Protein AF-A0A3A4UXB0-F1 (afdb_monomer_lite)

Sequence (185 aa):
MKKSEMAVAIAKDVLKWIPKYKDIGHSRYMQGDITCLKDKEDSQAQKHTKEIVKNCGVCALGACFVSYINVFNKLKISDIIDDCGGYFEGDPLTIDLEREGLIKDKLLKAFSQTQLDLIEAAFERDDLTIDWQDSTSSSMEEAIEFGERYNDSRERLRAIMKNIIKNNGKFVPNAKKTKKLAISQ

pLDDT: mean 76.16, std 17.79, range [38.38, 98.12]

Structure (mmCIF, N/CA/C/O backbone):
data_AF-A0A3A4UXB0-F1
#
_entry.id   AF-A0A3A4UXB0-F1
#
loop_
_atom_site.group_PDB
_atom_site.id
_atom_site.type_symbol
_atom_site.label_atom_id
_atom_site.label_alt_id
_atom_site.label_comp_id
_atom_site.label_asym_id
_atom_site.label_entity_id
_atom_site.label_seq_id
_atom_site.pdbx_PDB_ins_code
_atom_site.Cartn_x
_atom_site.Cartn_y
_atom_site.Cartn_z
_atom_site.occupancy
_atom_site.B_iso_or_equiv
_atom_site.auth_seq_id
_atom_site.auth_comp_id
_atom_site.auth_asym_id
_atom_site.auth_atom_id
_atom_site.pdbx_PDB_model_num
ATOM 1 N N . MET A 1 1 ? 4.935 0.687 17.885 1.00 83.19 1 MET A N 1
ATOM 2 C CA . MET A 1 1 ? 5.514 0.004 16.707 1.00 83.19 1 MET A CA 1
ATOM 3 C C . MET A 1 1 ? 6.051 1.071 15.771 1.00 83.19 1 MET A C 1
ATOM 5 O O . MET A 1 1 ? 5.400 2.103 15.638 1.00 83.19 1 MET A O 1
ATOM 9 N N . LYS A 1 2 ? 7.240 0.881 15.196 1.00 93.31 2 LYS A N 1
ATOM 10 C CA . LYS A 1 2 ? 7.834 1.838 14.248 1.00 93.31 2 LYS A CA 1
ATOM 11 C C . LYS A 1 2 ? 7.121 1.756 12.894 1.00 93.31 2 LYS A C 1
ATOM 13 O O . LYS A 1 2 ? 6.648 0.685 12.521 1.00 93.31 2 LYS A O 1
ATOM 18 N N . LYS A 1 3 ? 7.115 2.854 12.124 1.00 93.75 3 LYS A N 1
ATOM 19 C CA . LYS A 1 3 ? 6.546 2.890 10.759 1.00 93.75 3 LYS A CA 1
ATOM 20 C C . LYS A 1 3 ? 7.068 1.746 9.880 1.00 93.75 3 LYS A C 1
ATOM 22 O O . LYS A 1 3 ? 6.287 1.015 9.287 1.00 93.75 3 LYS A O 1
ATOM 27 N N . SER A 1 4 ? 8.384 1.535 9.880 1.00 95.31 4 SER A N 1
ATOM 28 C CA . SER A 1 4 ? 9.048 0.471 9.117 1.00 95.31 4 SER A CA 1
ATOM 29 C C . SER A 1 4 ? 8.566 -0.935 9.479 1.00 95.31 4 SER A C 1
ATOM 31 O O . SER A 1 4 ? 8.327 -1.754 8.597 1.00 95.31 4 SER A O 1
ATOM 33 N N . GLU A 1 5 ? 8.388 -1.222 10.768 1.00 96.94 5 GLU A N 1
ATOM 34 C CA . GLU A 1 5 ? 7.868 -2.511 11.240 1.00 96.94 5 GLU A CA 1
ATOM 35 C C . GLU A 1 5 ? 6.423 -2.714 10.778 1.00 96.94 5 GLU A C 1
ATOM 37 O O . GLU A 1 5 ? 6.067 -3.805 10.330 1.00 96.94 5 GLU A O 1
ATOM 42 N N . MET A 1 6 ? 5.613 -1.650 10.822 1.00 95.94 6 MET A N 1
ATOM 43 C CA . MET A 1 6 ? 4.237 -1.690 10.333 1.00 95.94 6 MET A CA 1
ATOM 44 C C . MET A 1 6 ? 4.184 -1.954 8.830 1.00 95.94 6 MET A C 1
ATOM 46 O O . MET A 1 6 ? 3.461 -2.846 8.396 1.00 95.94 6 MET A O 1
ATOM 50 N N . ALA A 1 7 ? 4.991 -1.238 8.046 1.00 97.00 7 ALA A N 1
ATOM 51 C CA . ALA A 1 7 ? 5.096 -1.422 6.603 1.00 97.00 7 ALA A CA 1
ATOM 52 C C . ALA A 1 7 ? 5.497 -2.859 6.229 1.00 97.00 7 ALA A C 1
ATOM 54 O O . ALA A 1 7 ? 4.892 -3.462 5.343 1.00 97.00 7 ALA A O 1
ATOM 55 N N . VAL A 1 8 ? 6.466 -3.452 6.938 1.00 97.81 8 VAL A N 1
ATOM 56 C CA . VAL A 1 8 ? 6.861 -4.857 6.728 1.00 97.81 8 VAL A CA 1
ATOM 57 C C . VAL A 1 8 ? 5.726 -5.818 7.080 1.00 97.81 8 VAL A C 1
ATOM 59 O O . VAL A 1 8 ? 5.511 -6.792 6.356 1.00 97.81 8 VAL A O 1
ATOM 62 N N . ALA A 1 9 ? 5.006 -5.577 8.178 1.00 97.00 9 ALA A N 1
ATOM 63 C CA . ALA A 1 9 ? 3.886 -6.424 8.581 1.00 97.00 9 ALA A CA 1
ATOM 64 C C . ALA A 1 9 ? 2.746 -6.381 7.549 1.00 97.00 9 ALA A C 1
ATOM 66 O O . ALA A 1 9 ? 2.248 -7.434 7.154 1.00 97.00 9 ALA A O 1
ATOM 67 N N . ILE A 1 10 ? 2.419 -5.186 7.045 1.00 95.69 10 ILE A N 1
ATOM 68 C CA . ILE A 1 10 ? 1.457 -4.982 5.954 1.00 95.69 10 ILE A CA 1
ATOM 69 C C . ILE A 1 10 ? 1.911 -5.737 4.709 1.00 95.69 10 ILE A C 1
ATOM 71 O O . ILE A 1 10 ? 1.163 -6.563 4.202 1.00 95.69 10 ILE A O 1
ATOM 75 N N . ALA A 1 11 ? 3.148 -5.530 4.248 1.00 97.31 11 ALA A N 1
ATOM 76 C CA . ALA A 1 11 ? 3.649 -6.162 3.029 1.00 97.31 11 ALA A CA 1
ATOM 77 C C . ALA A 1 11 ? 3.630 -7.700 3.103 1.00 97.31 11 ALA A C 1
ATOM 79 O O . ALA A 1 11 ? 3.295 -8.371 2.126 1.00 97.31 11 ALA A O 1
ATOM 80 N N . LYS A 1 12 ? 3.949 -8.278 4.269 1.00 97.62 12 LYS A N 1
ATOM 81 C CA . LYS A 1 12 ? 3.846 -9.729 4.496 1.00 97.62 12 LYS A CA 1
ATOM 82 C C . LYS A 1 12 ? 2.405 -10.223 4.410 1.00 97.62 12 LYS A C 1
ATOM 84 O O . LYS A 1 12 ? 2.167 -11.276 3.820 1.00 97.62 12 LYS A O 1
ATOM 89 N N . ASP A 1 13 ? 1.462 -9.485 4.986 1.00 95.19 13 ASP A N 1
ATOM 90 C CA . ASP A 1 13 ? 0.051 -9.859 4.936 1.00 95.19 13 ASP A CA 1
ATOM 91 C C . ASP A 1 13 ? -0.524 -9.688 3.521 1.00 95.19 13 ASP A C 1
ATOM 93 O O . ASP A 1 13 ? -1.173 -10.607 3.028 1.00 95.19 13 ASP A O 1
ATOM 97 N N . VAL A 1 14 ? -0.152 -8.633 2.782 1.00 93.94 14 VAL A N 1
ATOM 98 C CA . VAL A 1 14 ? -0.511 -8.489 1.357 1.00 93.94 14 VAL A CA 1
ATOM 99 C C . VAL A 1 14 ? -0.081 -9.729 0.572 1.00 93.94 14 VAL A C 1
ATOM 101 O O . VAL A 1 14 ? -0.896 -10.329 -0.126 1.00 93.94 14 VAL A O 1
ATOM 104 N N . LEU A 1 15 ? 1.175 -10.170 0.714 1.00 95.25 15 LEU A N 1
ATOM 105 C CA . LEU A 1 15 ? 1.679 -11.363 0.018 1.00 95.25 15 LEU A CA 1
ATOM 106 C C . LEU A 1 15 ? 0.878 -12.633 0.340 1.00 95.25 15 LEU A C 1
ATOM 108 O O . LEU A 1 15 ? 0.701 -13.479 -0.538 1.00 95.25 15 LEU A O 1
ATOM 112 N N . LYS A 1 16 ? 0.379 -12.763 1.574 1.00 93.69 16 LYS A N 1
ATOM 113 C CA . LYS A 1 16 ? -0.485 -13.872 2.002 1.00 93.69 16 LYS A CA 1
ATOM 114 C C . LYS A 1 16 ? -1.865 -13.819 1.333 1.00 93.69 16 LYS A C 1
ATOM 116 O O . LYS A 1 16 ? -2.435 -14.875 1.053 1.00 93.69 16 LYS A O 1
ATOM 121 N N . TRP A 1 17 ? -2.401 -12.625 1.078 1.00 88.19 17 TRP A N 1
ATOM 122 C CA . TRP A 1 17 ? -3.745 -12.433 0.517 1.00 88.19 17 TRP A CA 1
ATOM 123 C C . TRP A 1 17 ? -3.789 -12.280 -1.004 1.00 88.19 17 TRP A C 1
ATOM 125 O O . TRP A 1 17 ? -4.837 -12.544 -1.584 1.00 88.19 17 TRP A O 1
ATOM 135 N N . ILE A 1 18 ? -2.669 -11.967 -1.664 1.00 86.81 18 ILE A N 1
ATOM 136 C CA . ILE A 1 18 ? -2.572 -11.836 -3.130 1.00 86.81 18 ILE A CA 1
ATOM 137 C C . ILE A 1 18 ? -3.290 -12.958 -3.913 1.00 86.81 18 ILE A C 1
ATOM 139 O O . ILE A 1 18 ? -4.024 -12.637 -4.849 1.00 86.81 18 ILE A O 1
ATOM 143 N N . PRO A 1 19 ? -3.139 -14.257 -3.571 1.00 84.38 19 PRO A N 1
ATOM 144 C CA . PRO A 1 19 ? -3.816 -15.337 -4.299 1.00 84.38 19 PRO A CA 1
ATOM 145 C C . PRO A 1 19 ? -5.345 -15.337 -4.162 1.00 84.38 19 PRO A C 1
ATOM 147 O O . PRO A 1 19 ? -6.022 -16.046 -4.898 1.00 84.38 19 PRO A O 1
ATOM 150 N N . LYS A 1 20 ? -5.886 -14.592 -3.194 1.00 81.75 20 LYS A N 1
ATOM 151 C CA . LYS A 1 20 ? -7.314 -14.535 -2.866 1.00 81.75 20 LYS A CA 1
ATOM 152 C C . LYS A 1 20 ? -8.007 -13.293 -3.429 1.00 81.75 20 LYS A C 1
ATOM 154 O O . LYS A 1 20 ? -9.236 -13.257 -3.432 1.00 81.75 20 LYS A O 1
ATOM 159 N N . TYR A 1 21 ? -7.256 -12.294 -3.900 1.00 77.75 21 TYR A N 1
ATOM 160 C CA . TYR A 1 21 ? -7.837 -11.151 -4.604 1.00 77.75 21 TYR A CA 1
ATOM 161 C C . TYR A 1 21 ? -8.352 -11.599 -5.972 1.00 77.75 21 TYR A C 1
ATOM 163 O O . TYR A 1 21 ? -7.608 -12.196 -6.761 1.00 77.75 21 TYR A O 1
ATOM 171 N N . LYS A 1 22 ? -9.642 -11.336 -6.219 1.00 69.06 22 LYS A N 1
ATOM 172 C CA . LYS A 1 22 ? -10.316 -11.704 -7.470 1.00 69.06 22 LYS A CA 1
ATOM 173 C C . LYS A 1 22 ? -9.807 -10.861 -8.629 1.00 69.06 22 LYS A C 1
ATOM 175 O O . LYS A 1 22 ? -9.582 -11.413 -9.700 1.00 69.06 22 LYS A O 1
ATOM 180 N N . ASP A 1 23 ? -9.596 -9.573 -8.378 1.00 74.00 23 ASP A N 1
ATOM 181 C CA . ASP A 1 23 ? -9.083 -8.618 -9.348 1.00 74.00 23 ASP A CA 1
ATOM 182 C C . ASP A 1 23 ? -7.994 -7.744 -8.700 1.00 74.00 23 ASP A C 1
ATOM 184 O O . ASP A 1 23 ? -7.978 -7.530 -7.486 1.00 74.00 23 ASP A O 1
ATOM 188 N N . ILE A 1 24 ? -7.021 -7.301 -9.486 1.00 71.62 24 ILE A N 1
ATOM 189 C CA . ILE A 1 24 ? -5.920 -6.444 -9.032 1.00 71.62 24 ILE A CA 1
ATOM 190 C C . ILE A 1 24 ? -5.728 -5.376 -10.113 1.00 71.62 24 ILE A C 1
ATOM 192 O O . ILE A 1 24 ? -5.234 -5.677 -11.200 1.00 71.62 24 ILE A O 1
ATOM 196 N N . GLY A 1 25 ? -6.138 -4.144 -9.809 1.00 66.75 25 GLY A N 1
ATOM 197 C CA . GLY A 1 25 ? -6.289 -3.028 -10.750 1.00 66.75 25 GLY A CA 1
ATOM 198 C C . GLY A 1 25 ? -7.032 -1.853 -10.097 1.00 66.75 25 GLY A C 1
ATOM 199 O O . GLY A 1 25 ? -7.059 -1.754 -8.870 1.00 66.75 25 GLY A O 1
ATOM 200 N N . HIS A 1 26 ? -7.672 -0.989 -10.890 1.00 58.03 26 HIS A N 1
ATOM 201 C CA . HIS A 1 26 ? -8.498 0.108 -10.367 1.00 58.03 26 HIS A CA 1
ATOM 202 C C . HIS A 1 26 ? -9.783 -0.439 -9.738 1.00 58.03 26 HIS A C 1
ATOM 204 O O . HIS A 1 26 ? -10.544 -1.144 -10.400 1.00 58.03 26 HIS A O 1
ATOM 210 N N . SER A 1 27 ? -10.053 -0.123 -8.471 1.00 56.50 27 SER A N 1
ATOM 211 C CA . SER A 1 27 ? -11.283 -0.578 -7.818 1.00 56.50 27 SER A CA 1
ATOM 212 C C . SER A 1 27 ? -11.686 0.299 -6.640 1.00 56.50 27 SER A C 1
ATOM 214 O O . SER A 1 27 ? -10.846 0.942 -6.014 1.00 56.50 27 SER A O 1
ATOM 216 N N . ARG A 1 28 ? -12.982 0.246 -6.314 1.00 54.28 28 ARG A N 1
ATOM 217 C CA . ARG A 1 28 ? -13.552 0.707 -5.042 1.00 54.28 28 ARG A CA 1
ATOM 218 C C . ARG A 1 28 ? -13.340 -0.359 -3.970 1.00 54.28 28 ARG A C 1
ATOM 220 O O . ARG A 1 28 ? -13.479 -1.550 -4.258 1.00 54.28 28 ARG A O 1
ATOM 227 N N . TYR A 1 29 ? -12.991 0.053 -2.753 1.00 57.47 29 TYR A N 1
ATOM 228 C CA . TYR A 1 29 ? -12.554 -0.873 -1.696 1.00 57.47 29 TYR A CA 1
ATOM 229 C C . TYR A 1 29 ? -13.695 -1.403 -0.835 1.00 57.47 29 TYR A C 1
ATOM 231 O O . TYR A 1 29 ? -13.666 -2.554 -0.395 1.00 57.47 29 TYR A O 1
ATOM 239 N N . MET A 1 30 ? -14.699 -0.567 -0.591 1.00 59.09 30 MET A N 1
ATOM 240 C CA . MET A 1 30 ? -15.926 -0.928 0.101 1.00 59.09 30 MET A CA 1
ATOM 241 C C . MET A 1 30 ? -17.029 -0.014 -0.413 1.00 59.09 30 MET A C 1
ATOM 243 O O . MET A 1 30 ? -16.874 1.200 -0.362 1.00 59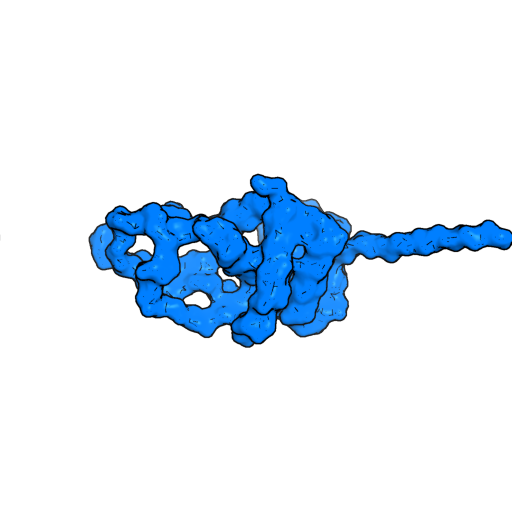.09 30 MET A O 1
ATOM 247 N N . GLN A 1 31 ? -18.115 -0.618 -0.891 1.00 56.44 31 GLN A N 1
ATOM 248 C CA . GLN A 1 31 ? -19.346 0.081 -1.228 1.00 56.44 31 GLN A CA 1
ATOM 249 C C . GLN A 1 31 ? -20.515 -0.651 -0.574 1.00 56.44 31 GLN A C 1
ATOM 251 O O . GLN A 1 31 ? -20.634 -1.873 -0.713 1.00 56.44 31 GLN A O 1
ATOM 256 N N . GLY A 1 32 ? -21.358 0.076 0.153 1.00 56.94 32 GLY A N 1
ATOM 257 C CA . GLY A 1 32 ? -22.570 -0.482 0.742 1.00 56.94 32 GLY A CA 1
ATOM 258 C C . GLY A 1 32 ? -23.246 0.462 1.725 1.00 56.94 32 GLY A C 1
ATOM 259 O O . GLY A 1 32 ? -22.622 1.389 2.241 1.00 56.94 32 GLY A O 1
ATOM 260 N N . ASP A 1 33 ? -24.518 0.181 1.995 1.00 58.78 33 ASP A N 1
ATOM 261 C CA . ASP A 1 33 ? -25.318 0.938 2.949 1.00 58.78 33 ASP A CA 1
ATOM 262 C C . ASP A 1 33 ? -25.161 0.358 4.355 1.00 58.78 33 ASP A C 1
ATOM 264 O O . ASP A 1 33 ? -25.424 -0.830 4.590 1.00 58.78 33 ASP A O 1
ATOM 268 N N . ILE A 1 34 ? -24.782 1.196 5.322 1.00 60.16 34 ILE A N 1
ATOM 269 C CA . ILE A 1 34 ? -24.866 0.833 6.737 1.00 60.16 34 ILE A CA 1
ATOM 270 C C . ILE A 1 34 ? -25.992 1.613 7.412 1.00 60.16 34 ILE A C 1
ATOM 272 O O . ILE A 1 34 ? -25.916 2.815 7.639 1.00 60.16 34 ILE A O 1
ATOM 276 N N . THR A 1 35 ? -27.046 0.893 7.789 1.00 59.09 35 THR A N 1
ATOM 277 C CA . THR A 1 35 ? -28.162 1.431 8.578 1.00 59.09 35 THR A CA 1
ATOM 278 C C . THR A 1 35 ? -27.870 1.328 10.082 1.00 59.09 35 THR A C 1
ATOM 280 O O . THR A 1 35 ? -27.504 0.246 10.552 1.00 59.09 35 THR A O 1
ATOM 283 N N . CYS A 1 36 ? -28.143 2.398 10.842 1.00 56.81 36 CYS A N 1
ATOM 284 C CA . CYS A 1 36 ? -28.189 2.434 12.318 1.00 56.81 36 CYS A CA 1
ATOM 285 C C . CYS A 1 36 ? -26.831 2.267 13.044 1.00 56.81 36 CYS A C 1
ATOM 287 O O . CYS A 1 36 ? -26.589 1.249 13.707 1.00 56.81 36 CYS A O 1
ATOM 289 N N . LEU A 1 37 ? -25.964 3.286 12.952 1.00 62.78 37 LEU A N 1
ATOM 290 C CA . LEU A 1 37 ? -24.609 3.283 13.531 1.00 62.78 37 LEU A CA 1
ATOM 291 C C . LEU A 1 37 ? -24.394 4.139 14.794 1.00 62.78 37 LEU A C 1
ATOM 293 O O . LEU A 1 37 ? -23.359 3.961 15.432 1.00 62.78 37 LEU A O 1
ATOM 297 N N . LYS A 1 38 ? -25.339 5.010 15.181 1.00 59.84 38 LYS A N 1
ATOM 298 C CA . LYS A 1 38 ? -25.167 5.986 16.285 1.00 59.84 38 LYS A CA 1
ATOM 299 C C . LYS A 1 38 ? -24.660 5.361 17.596 1.00 59.84 38 LYS A C 1
ATOM 301 O O . LYS A 1 38 ? -23.748 5.886 18.214 1.00 59.84 38 LYS A O 1
ATOM 306 N N . ASP A 1 39 ? -25.159 4.184 17.970 1.00 67.00 39 ASP A N 1
ATOM 307 C CA . ASP A 1 39 ? -24.769 3.531 19.234 1.00 67.00 39 ASP A CA 1
ATOM 308 C C . ASP A 1 39 ? -23.538 2.611 19.098 1.00 67.00 39 ASP A C 1
ATOM 310 O O . ASP A 1 39 ? -23.256 1.783 19.967 1.00 67.00 39 ASP A O 1
ATOM 314 N N . LYS A 1 40 ? -22.845 2.664 17.955 1.00 68.62 40 LYS A N 1
ATOM 315 C CA . LYS A 1 40 ? -21.864 1.654 17.524 1.00 68.62 40 LYS A CA 1
ATOM 316 C C . LYS A 1 40 ? -20.552 2.252 17.030 1.00 68.62 40 LYS A C 1
ATOM 318 O O . LYS A 1 40 ? -19.738 1.515 16.479 1.00 68.62 40 LYS A O 1
ATOM 323 N N . GLU A 1 41 ? -20.322 3.539 17.256 1.00 68.25 41 GLU A N 1
ATOM 324 C CA . GLU A 1 41 ? -19.143 4.281 16.788 1.00 68.25 41 GLU A CA 1
ATOM 325 C C . GLU A 1 41 ? -17.816 3.593 17.147 1.00 68.25 41 GLU A C 1
ATOM 327 O O . GLU A 1 41 ? -16.930 3.453 16.303 1.00 68.25 41 GLU A O 1
ATOM 332 N N . ASP A 1 42 ? -17.713 3.049 18.361 1.00 73.06 42 ASP A N 1
ATOM 333 C CA . ASP A 1 42 ? -16.518 2.340 18.838 1.00 73.06 42 ASP A CA 1
ATOM 334 C C . ASP A 1 42 ? -16.408 0.876 18.391 1.00 73.06 42 ASP A C 1
ATOM 336 O O . ASP A 1 42 ? -15.402 0.204 18.653 1.00 73.06 42 ASP A O 1
ATOM 340 N N . SER A 1 43 ? -17.436 0.346 17.733 1.00 72.69 43 SER A N 1
ATOM 341 C CA . SER A 1 43 ? -17.453 -1.047 17.305 1.00 72.69 43 SER A CA 1
ATOM 342 C C . SER A 1 43 ? -16.721 -1.248 15.974 1.00 72.69 43 SER A C 1
ATOM 344 O O . SER A 1 43 ? -16.571 -0.347 15.149 1.00 72.69 43 SER A O 1
ATOM 346 N N . GLN A 1 44 ? -16.220 -2.469 15.782 1.00 70.81 44 GLN A N 1
ATOM 347 C CA . GLN A 1 44 ? -15.543 -2.883 14.553 1.00 70.81 44 GLN A CA 1
ATOM 348 C C . GLN A 1 44 ? -16.555 -2.920 13.404 1.00 70.81 44 GLN A C 1
ATOM 350 O O . GLN A 1 44 ? -17.558 -3.637 13.497 1.00 70.81 44 GLN A O 1
ATOM 355 N N . ALA A 1 45 ? -16.272 -2.196 12.319 1.00 68.56 45 ALA A N 1
ATOM 356 C CA . ALA A 1 45 ? -17.191 -2.038 11.189 1.00 68.56 45 ALA A CA 1
ATOM 357 C C . ALA A 1 45 ? -17.667 -3.378 10.603 1.00 68.56 45 ALA A C 1
ATOM 359 O O . ALA A 1 45 ? -18.842 -3.534 10.273 1.00 68.56 45 ALA A O 1
ATOM 360 N N . GLN A 1 46 ? -16.799 -4.396 10.595 1.00 65.06 46 GLN A N 1
ATOM 361 C CA . GLN A 1 46 ? -17.096 -5.729 10.060 1.00 65.06 46 GLN A CA 1
ATOM 362 C C . GLN A 1 46 ? -18.272 -6.425 10.764 1.00 65.06 46 GLN A C 1
ATOM 364 O O . GLN A 1 46 ? -18.893 -7.305 10.178 1.00 65.06 46 GLN A O 1
ATOM 369 N N . LYS A 1 47 ? -18.594 -6.058 12.014 1.00 69.25 47 LYS A N 1
ATOM 370 C CA . LYS A 1 47 ? -19.738 -6.626 12.754 1.00 69.25 47 LYS A CA 1
ATOM 371 C C . LYS A 1 47 ? -21.090 -6.084 12.283 1.00 69.25 47 LYS A C 1
ATOM 373 O O . LYS A 1 47 ? -22.128 -6.603 12.690 1.00 69.25 47 LYS A O 1
ATOM 378 N N . HIS A 1 48 ? -21.082 -5.022 11.482 1.00 67.88 48 HIS A N 1
ATOM 379 C CA . HIS A 1 48 ? -22.274 -4.257 11.126 1.00 67.88 48 HIS A CA 1
ATOM 380 C C . HIS A 1 48 ? -22.500 -4.146 9.617 1.00 67.88 48 HIS A C 1
ATOM 382 O O . HIS A 1 48 ? -23.558 -3.686 9.193 1.00 67.88 48 HIS A O 1
ATOM 388 N N . THR A 1 49 ? -21.570 -4.643 8.806 1.00 58.03 49 THR A N 1
ATOM 389 C CA . THR A 1 49 ? -21.731 -4.765 7.357 1.00 58.03 49 THR A CA 1
ATOM 390 C C . THR A 1 49 ? -22.599 -5.989 7.031 1.00 58.03 49 THR A C 1
ATOM 392 O O . THR A 1 49 ? -22.140 -7.124 7.144 1.00 58.03 49 THR A O 1
ATOM 395 N N . LYS A 1 50 ? -23.872 -5.770 6.658 1.00 54.09 50 LYS A N 1
ATOM 396 C CA . LYS A 1 50 ? -24.831 -6.848 6.321 1.00 54.09 50 LYS A CA 1
ATOM 397 C C . LYS A 1 50 ? -24.442 -7.608 5.052 1.00 54.09 50 LYS A C 1
ATOM 399 O O . LYS A 1 50 ? -24.626 -8.819 4.982 1.00 54.09 50 LYS A O 1
ATOM 404 N N . GLU A 1 51 ? -23.888 -6.899 4.076 1.00 52.25 51 GLU A N 1
ATOM 405 C CA . GLU A 1 51 ? -23.436 -7.456 2.809 1.00 52.25 51 GLU A CA 1
ATOM 406 C C . GLU A 1 51 ? -22.159 -6.738 2.373 1.00 52.25 51 GLU A C 1
ATOM 408 O O . GLU A 1 51 ? -22.106 -5.513 2.324 1.00 52.25 51 GLU A O 1
ATOM 413 N N . ILE A 1 52 ? -21.108 -7.505 2.090 1.00 53.91 52 ILE A N 1
ATOM 414 C CA . ILE A 1 52 ? -19.905 -6.987 1.439 1.00 53.91 52 ILE A CA 1
ATOM 415 C C . ILE A 1 52 ? -20.086 -7.266 -0.048 1.00 53.91 52 ILE A C 1
ATOM 417 O O . ILE A 1 52 ? -19.998 -8.428 -0.465 1.00 53.91 52 ILE A O 1
ATOM 421 N N . VAL A 1 53 ? -20.316 -6.222 -0.846 1.00 53.47 53 VAL A N 1
ATOM 422 C CA . VAL A 1 53 ? -20.304 -6.347 -2.308 1.00 53.47 53 VAL A CA 1
ATOM 423 C C . VAL A 1 53 ? -18.905 -6.813 -2.713 1.00 53.47 53 VAL A C 1
ATOM 425 O O . VAL A 1 53 ? -17.911 -6.117 -2.507 1.00 53.47 53 VAL A O 1
ATOM 428 N N . LYS A 1 54 ? -18.800 -8.046 -3.224 1.00 47.03 54 LYS A N 1
ATOM 429 C CA . LYS A 1 54 ? -17.521 -8.714 -3.526 1.00 47.03 54 LYS A CA 1
ATOM 430 C C . LYS A 1 54 ? -16.877 -8.187 -4.811 1.00 47.03 54 LYS A C 1
ATOM 432 O O . LYS A 1 54 ? -16.608 -8.969 -5.723 1.00 47.03 54 LYS A O 1
ATOM 437 N N . ASN A 1 55 ? -16.550 -6.906 -4.844 1.00 52.06 55 ASN A N 1
ATOM 438 C CA . ASN A 1 55 ? -15.619 -6.346 -5.813 1.00 52.06 55 ASN A CA 1
ATOM 439 C C . ASN A 1 55 ? -14.228 -6.393 -5.176 1.00 52.06 55 ASN A C 1
ATOM 441 O O . ASN A 1 55 ? -13.732 -5.412 -4.645 1.00 52.06 55 ASN A O 1
ATOM 445 N N . CYS A 1 56 ? -13.612 -7.581 -5.135 1.00 51.28 56 CYS A N 1
ATOM 446 C CA . CYS A 1 56 ? -12.260 -7.749 -4.582 1.00 51.28 56 CYS A CA 1
ATOM 447 C C . CYS A 1 56 ? -11.194 -7.319 -5.599 1.00 51.28 56 CYS A C 1
ATOM 449 O O . CYS A 1 56 ? -10.266 -8.090 -5.849 1.00 51.28 56 CYS A O 1
ATOM 451 N N . GLY A 1 57 ? -11.398 -6.150 -6.208 1.00 59.38 57 GLY A N 1
ATOM 452 C CA . GLY A 1 57 ? -10.399 -5.403 -6.947 1.00 59.38 57 GLY A CA 1
ATOM 453 C C . GLY A 1 57 ? -9.605 -4.557 -5.963 1.00 59.38 57 GLY A C 1
ATOM 454 O O . GLY A 1 57 ? -10.186 -3.906 -5.097 1.00 59.38 57 GLY A O 1
ATOM 455 N N . VAL A 1 58 ? -8.281 -4.586 -6.047 1.00 70.38 58 VAL A N 1
ATOM 456 C CA . VAL A 1 58 ? -7.426 -3.703 -5.246 1.00 70.38 58 VAL A CA 1
ATOM 457 C C . VAL A 1 58 ? -6.293 -3.157 -6.103 1.00 70.38 58 VAL A C 1
ATOM 459 O O . VAL A 1 58 ? -5.657 -3.924 -6.830 1.00 70.38 58 VAL A O 1
ATOM 462 N N . CYS A 1 59 ? -5.996 -1.862 -5.973 1.00 84.62 59 CYS A N 1
ATOM 463 C CA . CYS A 1 59 ? -4.687 -1.346 -6.361 1.00 84.62 59 CYS A CA 1
ATOM 464 C C . CYS A 1 59 ? -3.656 -1.682 -5.263 1.00 84.62 59 CYS A C 1
ATOM 466 O O . CYS A 1 59 ? -3.966 -2.366 -4.273 1.00 84.62 59 CYS A O 1
ATOM 468 N N . ALA A 1 60 ? -2.420 -1.198 -5.396 1.00 87.44 60 ALA A N 1
ATOM 469 C CA . ALA A 1 60 ? -1.401 -1.409 -4.374 1.00 87.44 60 ALA A CA 1
ATOM 470 C C . ALA A 1 60 ? -1.774 -0.800 -3.014 1.00 87.44 60 ALA A C 1
ATOM 472 O O . ALA A 1 60 ? -1.647 -1.483 -1.990 1.00 87.44 60 ALA A O 1
ATOM 473 N N . LEU A 1 61 ? -2.272 0.440 -2.981 1.00 89.19 61 LEU A N 1
ATOM 474 C CA . LEU A 1 61 ? -2.699 1.078 -1.730 1.00 89.19 61 LEU A CA 1
ATOM 475 C C . LEU A 1 61 ? -3.910 0.380 -1.109 1.00 89.19 61 LEU A C 1
ATOM 477 O O . LEU A 1 61 ? -3.924 0.136 0.098 1.00 89.19 61 LEU A O 1
ATOM 481 N N . GLY A 1 62 ? -4.864 -0.050 -1.928 1.00 85.25 62 GLY A N 1
ATOM 482 C CA . GLY A 1 62 ? -5.981 -0.881 -1.489 1.00 85.25 62 GLY A CA 1
ATOM 483 C C . GLY A 1 62 ? -5.570 -2.155 -0.777 1.00 85.25 62 GLY A C 1
ATOM 484 O O . GLY A 1 62 ? -6.020 -2.446 0.333 1.00 85.25 62 GLY A O 1
ATOM 485 N N . ALA A 1 63 ? -4.668 -2.915 -1.399 1.00 88.69 63 ALA A N 1
ATOM 486 C CA . ALA A 1 63 ? -4.156 -4.148 -0.820 1.00 88.69 63 ALA A CA 1
ATOM 487 C C . ALA A 1 63 ? -3.443 -3.877 0.516 1.00 88.69 63 ALA A C 1
ATOM 489 O O . ALA A 1 63 ? -3.638 -4.614 1.492 1.00 88.69 63 ALA A O 1
ATOM 490 N N . CYS A 1 64 ? -2.653 -2.799 0.577 1.00 90.62 64 CYS A N 1
ATOM 491 C CA . CYS A 1 64 ? -2.003 -2.337 1.801 1.00 90.62 64 CYS A CA 1
ATOM 492 C C . CYS A 1 64 ? -3.015 -1.945 2.882 1.00 90.62 64 CYS A C 1
ATOM 494 O O . CYS A 1 64 ? -2.803 -2.273 4.046 1.00 90.62 64 CYS A O 1
ATOM 496 N N . PHE A 1 65 ? -4.112 -1.280 2.524 1.00 88.62 65 PHE A N 1
ATOM 497 C CA . PHE A 1 65 ? -5.141 -0.846 3.466 1.00 88.62 65 PHE A CA 1
ATOM 498 C C . PHE A 1 65 ? -5.917 -2.023 4.055 1.00 88.62 65 PHE A C 1
ATOM 500 O O . PHE A 1 65 ? -6.028 -2.140 5.276 1.00 88.62 65 PHE A O 1
ATOM 507 N N . VAL A 1 66 ? -6.363 -2.962 3.216 1.00 85.06 66 VAL A N 1
ATOM 508 C CA . VAL A 1 66 ? -7.013 -4.201 3.680 1.00 85.06 66 VAL A CA 1
ATOM 509 C C . VAL A 1 66 ? -6.090 -4.962 4.636 1.00 85.06 66 VAL A C 1
ATOM 511 O O . VAL A 1 66 ? -6.509 -5.388 5.713 1.00 85.06 66 VAL A O 1
ATOM 514 N N . SER A 1 67 ? -4.809 -5.065 4.284 1.00 88.94 67 SER A N 1
ATOM 515 C CA . SER A 1 67 ? -3.801 -5.720 5.124 1.00 88.94 67 SER A CA 1
ATOM 516 C C . SER A 1 67 ? -3.525 -4.938 6.413 1.00 88.94 67 SER A C 1
ATOM 518 O O . SER A 1 67 ? -3.364 -5.535 7.473 1.00 88.94 67 SER A O 1
ATOM 520 N N . TYR A 1 68 ? -3.530 -3.602 6.373 1.00 89.81 68 TYR A N 1
ATOM 521 C CA . TYR A 1 68 ? -3.431 -2.758 7.566 1.00 89.81 68 TYR A CA 1
ATOM 522 C C . TYR A 1 68 ? -4.567 -3.063 8.546 1.00 89.81 68 TYR A C 1
ATOM 524 O O . TYR A 1 68 ? -4.318 -3.276 9.735 1.00 89.81 68 TYR A O 1
ATOM 532 N N . ILE A 1 69 ? -5.807 -3.120 8.052 1.00 85.62 69 ILE A N 1
ATOM 533 C CA . ILE A 1 69 ? -6.977 -3.438 8.875 1.00 85.62 69 ILE A CA 1
ATOM 534 C C . ILE A 1 69 ? -6.841 -4.843 9.453 1.00 85.62 69 ILE A C 1
ATOM 536 O O . ILE A 1 69 ? -7.042 -5.023 10.649 1.00 85.62 69 ILE A O 1
ATOM 540 N N . ASN A 1 70 ? -6.463 -5.825 8.636 1.00 83.94 70 ASN A N 1
ATOM 541 C CA . ASN A 1 70 ? -6.347 -7.213 9.070 1.00 83.94 70 ASN A CA 1
ATOM 542 C C . ASN A 1 70 ? -5.246 -7.412 10.130 1.00 83.94 70 ASN A C 1
ATOM 544 O O . ASN A 1 70 ? -5.448 -8.120 11.115 1.00 83.94 70 ASN A O 1
ATOM 548 N N . VAL A 1 71 ? -4.090 -6.766 9.962 1.00 88.19 71 VAL A N 1
ATOM 549 C CA . VAL A 1 71 ? -2.939 -6.926 10.864 1.00 88.19 71 VAL A CA 1
ATOM 550 C C . VAL A 1 71 ? -3.101 -6.124 12.153 1.00 88.19 71 VAL A C 1
ATOM 552 O O . VAL A 1 71 ? -2.707 -6.592 13.222 1.00 88.19 71 VAL A O 1
ATOM 555 N N . PHE A 1 72 ? -3.658 -4.914 12.079 1.00 85.75 72 PHE A N 1
ATOM 556 C CA . PHE A 1 72 ? -3.727 -4.010 13.230 1.00 85.75 72 PHE A CA 1
ATOM 557 C C . PHE A 1 72 ? -5.119 -3.889 13.847 1.00 85.75 72 PHE A C 1
ATOM 559 O O . PHE A 1 72 ? -5.227 -3.252 14.893 1.00 85.75 72 PHE A O 1
ATOM 566 N N . ASN A 1 73 ? -6.137 -4.515 13.245 1.00 68.81 73 ASN A N 1
ATOM 567 C CA . ASN A 1 73 ? -7.516 -4.671 13.724 1.00 68.81 73 ASN A CA 1
ATOM 568 C C . ASN A 1 73 ? -8.142 -3.379 14.280 1.00 68.81 73 ASN A C 1
ATOM 570 O O . ASN A 1 73 ? -8.587 -3.316 15.428 1.00 68.81 73 ASN A O 1
ATOM 574 N N . LYS A 1 74 ? -8.096 -2.307 13.483 1.00 67.44 74 LYS A N 1
ATOM 575 C CA . LYS A 1 74 ? -8.290 -0.925 13.961 1.00 67.44 74 LYS A CA 1
ATOM 576 C C . LYS A 1 74 ? -9.198 -0.064 13.083 1.00 67.44 74 LYS A C 1
ATOM 578 O O . LYS A 1 74 ? -9.015 1.153 13.064 1.00 67.44 74 LYS A O 1
ATOM 583 N N . LEU A 1 75 ? -10.137 -0.668 12.356 1.00 74.50 75 LEU A N 1
ATOM 584 C CA . LEU A 1 75 ? -11.154 0.111 11.652 1.00 74.50 75 LEU A CA 1
ATOM 585 C C . LEU A 1 75 ? -12.422 0.190 12.504 1.00 74.50 75 LEU A C 1
ATOM 587 O O . LEU A 1 75 ? -13.208 -0.759 12.559 1.00 74.50 75 LEU A O 1
ATOM 591 N N . LYS A 1 76 ? -12.584 1.314 13.201 1.00 76.94 76 LYS A N 1
ATOM 592 C CA . LYS A 1 76 ? -13.809 1.629 13.934 1.00 76.94 76 LYS A CA 1
ATOM 593 C C . LYS A 1 76 ? -14.837 2.240 12.992 1.00 76.94 76 LYS A C 1
ATOM 595 O O . LYS A 1 76 ? -14.478 2.805 11.964 1.00 76.94 76 LYS A O 1
ATOM 600 N N . ILE A 1 77 ? -16.106 2.161 13.367 1.00 73.50 77 ILE A N 1
ATOM 601 C CA . ILE A 1 77 ? -17.182 2.851 12.650 1.00 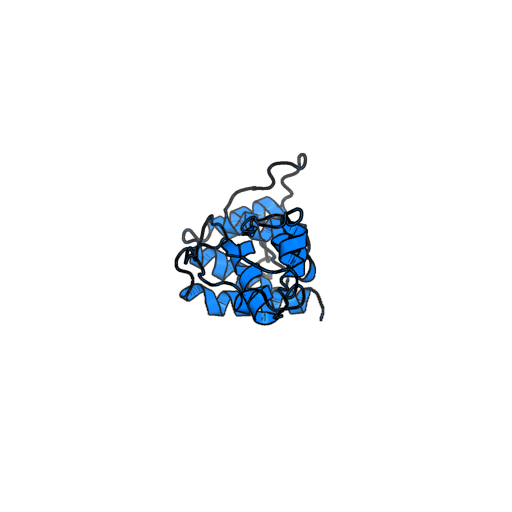73.50 77 ILE A CA 1
ATOM 602 C C . ILE A 1 77 ? -17.011 4.370 12.697 1.00 73.50 77 ILE A C 1
ATOM 604 O O . ILE A 1 77 ? -17.245 5.018 11.684 1.00 73.50 77 ILE A O 1
ATOM 608 N N . SER A 1 78 ? -16.540 4.927 13.816 1.00 74.62 78 SER A N 1
ATOM 609 C CA . SER A 1 78 ? -16.242 6.361 13.924 1.00 74.62 78 SER A CA 1
ATOM 610 C C . SER A 1 78 ? -15.265 6.828 12.841 1.00 74.62 78 SER A C 1
ATOM 612 O O . SER A 1 78 ? -15.499 7.843 12.204 1.00 74.62 78 SER A O 1
ATOM 614 N N . ASP A 1 79 ? -14.231 6.023 12.550 1.00 75.31 79 ASP A N 1
ATOM 615 C CA . ASP A 1 79 ? -13.251 6.338 11.504 1.00 75.31 79 ASP A CA 1
ATOM 616 C C . ASP A 1 79 ? -13.894 6.452 10.109 1.00 75.31 79 ASP A C 1
ATOM 618 O O . ASP A 1 79 ? -13.340 7.101 9.234 1.00 75.31 79 ASP A O 1
ATOM 622 N N . ILE A 1 80 ? -15.023 5.774 9.886 1.00 73.31 80 ILE A N 1
ATOM 623 C CA . ILE A 1 80 ? -15.751 5.777 8.615 1.00 73.31 80 ILE A CA 1
ATOM 624 C C . ILE A 1 80 ? -16.755 6.936 8.573 1.00 73.31 80 ILE A C 1
ATOM 626 O O . ILE A 1 80 ? -16.873 7.606 7.553 1.00 73.31 80 ILE A O 1
ATOM 630 N N . ILE A 1 81 ? -17.483 7.173 9.671 1.00 68.06 81 ILE A N 1
ATOM 631 C CA . ILE A 1 81 ? -18.490 8.245 9.765 1.00 68.06 81 ILE A CA 1
ATOM 632 C C . ILE A 1 81 ? -17.838 9.620 9.604 1.00 68.06 81 ILE A C 1
ATOM 634 O O . ILE A 1 81 ? -18.376 10.459 8.880 1.00 68.06 81 ILE A O 1
ATOM 638 N N . ASP A 1 82 ? -16.685 9.827 10.246 1.00 65.94 82 ASP A N 1
ATOM 639 C CA . ASP A 1 82 ? -15.943 11.088 10.176 1.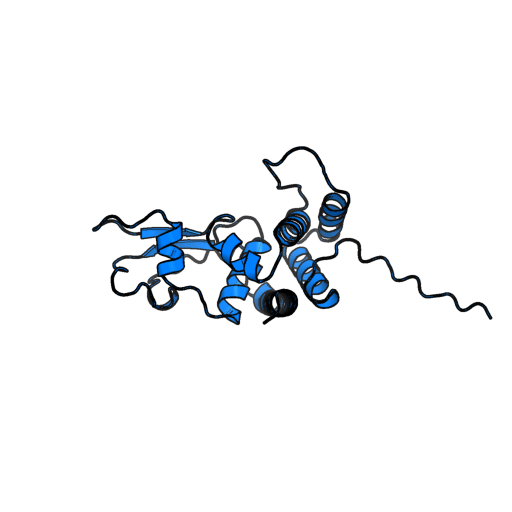00 65.94 82 ASP A CA 1
ATOM 640 C C . ASP A 1 82 ? -15.492 11.403 8.736 1.00 65.94 82 ASP A C 1
ATOM 642 O O . ASP A 1 82 ? -15.502 12.563 8.327 1.00 65.94 82 ASP A O 1
ATOM 646 N N . ASP A 1 83 ? -15.157 10.374 7.949 1.00 65.56 83 ASP A N 1
ATOM 647 C CA . ASP A 1 83 ? -14.697 10.503 6.558 1.00 65.56 83 ASP A CA 1
ATOM 648 C C . ASP A 1 83 ? -15.856 10.757 5.572 1.00 65.56 83 ASP A C 1
ATOM 650 O O . ASP A 1 83 ? -15.685 11.435 4.563 1.00 65.56 83 ASP A O 1
ATOM 654 N N . CYS A 1 84 ? -17.070 10.279 5.879 1.00 59.94 84 CYS A N 1
ATOM 655 C CA . CYS A 1 84 ? -18.246 10.395 5.001 1.00 59.94 84 CYS A CA 1
ATOM 656 C C . CYS A 1 84 ? -19.043 11.711 5.164 1.00 59.94 84 CYS A C 1
ATOM 658 O O . CYS A 1 84 ? -20.132 11.834 4.607 1.00 59.94 84 CYS A O 1
ATOM 660 N N . GLY A 1 85 ? -18.539 12.698 5.917 1.00 54.09 85 GLY A N 1
ATOM 661 C CA . GLY A 1 85 ? -19.144 14.040 5.983 1.00 54.09 85 GLY A CA 1
ATOM 662 C C . GLY A 1 85 ? -20.357 14.195 6.914 1.00 54.09 85 GLY A C 1
ATOM 663 O O . GLY A 1 85 ? -21.084 15.181 6.805 1.00 54.09 85 GLY A O 1
ATOM 664 N N . GLY A 1 86 ? -20.547 13.276 7.865 1.00 53.69 86 GLY A N 1
ATOM 665 C CA . GLY A 1 86 ? -21.615 13.348 8.867 1.00 53.69 86 GLY A CA 1
ATOM 666 C C . GLY A 1 86 ? -22.940 12.709 8.430 1.00 53.69 86 GLY A C 1
ATOM 667 O O . GLY A 1 86 ? -23.287 12.638 7.257 1.00 53.69 86 GLY A O 1
ATOM 668 N N . TYR A 1 87 ? -23.680 12.196 9.414 1.00 54.88 87 TYR A N 1
ATOM 669 C CA . TYR A 1 87 ? -24.907 11.416 9.231 1.00 54.88 87 TYR A CA 1
ATOM 670 C C . TYR A 1 87 ? -26.158 12.294 9.371 1.00 54.88 87 TYR A C 1
ATOM 672 O O . TYR A 1 87 ? -26.331 12.954 10.399 1.00 54.88 87 TYR A O 1
ATOM 680 N N . PHE A 1 88 ? -27.069 12.243 8.394 1.00 55.72 88 PHE A N 1
ATOM 681 C CA . PHE A 1 88 ? -28.442 12.725 8.565 1.00 55.72 88 PHE A CA 1
ATOM 682 C C . PHE A 1 88 ? -29.332 11.584 9.071 1.00 55.72 88 PHE A C 1
ATOM 684 O O . PHE A 1 88 ? -29.291 10.457 8.579 1.00 55.72 88 PHE A O 1
ATOM 691 N N . GLU A 1 89 ? -30.120 11.861 10.109 1.00 54.56 89 GLU A N 1
ATOM 692 C CA . GLU A 1 89 ? -30.950 10.854 10.765 1.00 54.56 89 GLU A CA 1
ATOM 693 C C . GLU A 1 89 ? -32.055 10.346 9.827 1.00 54.56 89 GLU A C 1
ATOM 695 O O . GLU A 1 89 ? -33.010 11.060 9.546 1.00 54.56 89 GLU A O 1
ATOM 700 N N . GLY A 1 90 ? -31.916 9.103 9.350 1.00 56.03 90 GLY A N 1
ATOM 701 C CA . GLY A 1 90 ? -32.905 8.436 8.493 1.00 56.03 90 GLY A CA 1
ATOM 702 C C . GLY A 1 90 ? -32.366 7.982 7.138 1.00 56.03 90 GLY A C 1
ATOM 703 O O . GLY A 1 90 ? -32.974 7.101 6.530 1.00 56.03 90 GLY A O 1
ATOM 704 N N . ASP A 1 91 ? -31.208 8.495 6.717 1.00 56.34 91 ASP A N 1
ATOM 705 C CA . ASP A 1 91 ? -30.601 8.121 5.443 1.00 56.34 91 ASP A CA 1
ATOM 706 C C . ASP A 1 91 ? -29.626 6.941 5.602 1.00 56.34 91 ASP A C 1
ATOM 708 O O . ASP A 1 91 ? -28.890 6.854 6.594 1.00 56.34 91 ASP A O 1
ATOM 712 N N . PRO A 1 92 ? -29.607 5.992 4.649 1.00 56.56 92 PRO A N 1
ATOM 713 C CA . PRO A 1 92 ? -28.569 4.977 4.610 1.00 56.56 92 PRO A CA 1
ATOM 714 C C . PRO A 1 92 ? -27.204 5.655 4.440 1.00 56.56 92 PRO A C 1
ATOM 716 O O . PRO A 1 92 ? -26.997 6.428 3.508 1.00 56.56 92 PRO A O 1
ATOM 719 N N . LEU A 1 93 ? -26.261 5.357 5.341 1.00 59.53 93 LEU A N 1
ATOM 720 C CA . LEU A 1 93 ? -24.879 5.786 5.167 1.00 59.53 93 LEU A CA 1
ATOM 721 C C . LEU A 1 93 ? -24.274 4.948 4.042 1.00 59.53 93 LEU A C 1
ATOM 723 O O . LEU A 1 93 ? -23.936 3.781 4.261 1.00 59.53 93 LEU A O 1
ATOM 727 N N . THR A 1 94 ? -24.147 5.531 2.854 1.00 56.94 94 THR A N 1
ATOM 728 C CA . THR A 1 94 ? -23.366 4.933 1.776 1.00 56.94 94 THR A CA 1
ATOM 729 C C . THR A 1 94 ? -21.890 5.144 2.087 1.00 56.94 94 THR A C 1
ATOM 731 O O . THR A 1 94 ? -21.397 6.269 2.085 1.00 56.94 94 THR A O 1
ATOM 734 N N . ILE A 1 95 ? -21.184 4.054 2.374 1.00 61.12 95 ILE A N 1
ATOM 735 C CA . ILE A 1 95 ? -19.728 4.082 2.494 1.00 61.12 95 ILE A CA 1
ATOM 736 C C . ILE A 1 95 ? -19.159 3.957 1.091 1.00 61.12 95 ILE A C 1
ATOM 738 O O . ILE A 1 95 ? -19.429 2.957 0.426 1.00 61.12 95 ILE A O 1
ATOM 742 N N . ASP A 1 96 ? -18.350 4.926 0.678 1.00 60.22 96 ASP A N 1
ATOM 743 C CA . ASP A 1 96 ? -17.460 4.790 -0.471 1.00 60.22 96 ASP A CA 1
ATOM 744 C C . ASP A 1 96 ? -16.033 5.068 -0.002 1.00 60.22 96 ASP A C 1
ATOM 746 O O . ASP A 1 96 ? -15.641 6.210 0.227 1.00 60.22 96 ASP A O 1
ATOM 750 N N . LEU A 1 97 ? -15.274 3.997 0.244 1.00 64.38 97 LEU A N 1
ATOM 751 C CA . LEU A 1 97 ? -13.859 4.138 0.570 1.00 64.38 97 LEU A CA 1
ATOM 752 C C . LEU A 1 97 ? -13.083 4.234 -0.739 1.00 64.38 97 LEU A C 1
ATOM 754 O O . LEU A 1 97 ? -12.913 3.226 -1.435 1.00 64.38 97 LEU A O 1
ATOM 758 N N . GLU A 1 98 ? -12.597 5.436 -1.036 1.00 64.50 98 GLU A N 1
ATOM 759 C CA . GLU A 1 98 ? -11.716 5.739 -2.164 1.00 64.50 98 GLU A CA 1
ATOM 760 C C . GLU A 1 98 ? -10.263 5.984 -1.705 1.00 64.50 98 GLU A C 1
ATOM 762 O O . GLU A 1 98 ? -9.916 5.818 -0.538 1.00 64.50 98 GLU A O 1
ATOM 767 N N . ARG A 1 99 ? -9.369 6.306 -2.652 1.00 58.53 99 ARG A N 1
ATOM 768 C CA . ARG A 1 99 ? -7.913 6.445 -2.437 1.00 58.53 99 ARG A CA 1
ATOM 769 C C . ARG A 1 99 ? -7.537 7.543 -1.427 1.00 58.53 99 ARG A C 1
ATOM 771 O O . ARG A 1 99 ? -6.497 7.429 -0.777 1.00 58.53 99 ARG A O 1
ATOM 778 N N . GLU A 1 100 ? -8.354 8.585 -1.311 1.00 66.50 100 GLU A N 1
ATOM 779 C CA . GLU A 1 100 ? -8.152 9.709 -0.388 1.00 66.50 100 GLU A CA 1
ATOM 780 C C . GLU A 1 100 ? -8.823 9.463 0.980 1.00 66.50 100 GLU A C 1
ATOM 782 O O . GLU A 1 100 ? -9.365 8.389 1.237 1.00 66.50 100 GLU A O 1
ATOM 787 N N . GLY A 1 101 ? -8.709 10.427 1.899 1.00 75.19 101 GLY A N 1
ATOM 788 C CA . GLY A 1 101 ? -9.348 10.355 3.218 1.00 75.19 101 GLY A CA 1
ATOM 789 C C . GLY A 1 101 ? -8.824 9.204 4.080 1.00 75.19 101 GLY A C 1
ATOM 790 O O . GLY A 1 101 ? -7.610 9.032 4.268 1.00 75.19 101 GLY A O 1
ATOM 791 N N . LEU A 1 102 ? -9.739 8.379 4.588 1.00 75.69 102 LEU A N 1
ATOM 792 C CA . LEU A 1 102 ? -9.468 7.315 5.554 1.00 75.69 102 LEU A CA 1
ATOM 793 C C . LEU A 1 102 ? -8.345 6.351 5.142 1.00 75.69 102 LEU A C 1
ATOM 795 O O . LEU A 1 102 ? -7.532 5.942 5.982 1.00 75.69 102 LEU A O 1
ATOM 799 N N . ILE A 1 103 ? -8.277 5.966 3.865 1.00 78.88 103 ILE A N 1
ATOM 800 C CA . ILE A 1 103 ? -7.249 5.032 3.382 1.00 78.88 103 ILE A CA 1
ATOM 801 C C . ILE A 1 103 ? -5.862 5.633 3.563 1.00 78.88 103 ILE A C 1
ATOM 803 O O . ILE A 1 103 ? -4.973 5.008 4.159 1.00 78.88 103 ILE A O 1
ATOM 807 N N . LYS A 1 104 ? -5.696 6.869 3.102 1.00 82.00 104 LYS A N 1
ATOM 808 C CA . LYS A 1 104 ? -4.451 7.621 3.200 1.00 82.00 104 LYS A CA 1
ATOM 809 C C . LYS A 1 104 ? -4.059 7.836 4.657 1.00 82.00 104 LYS A C 1
ATOM 811 O O . LYS A 1 104 ? -2.938 7.498 5.034 1.00 82.00 104 LYS A O 1
ATOM 816 N N . ASP A 1 105 ? -4.989 8.261 5.506 1.00 86.00 105 ASP A N 1
ATOM 817 C CA . ASP A 1 105 ? -4.731 8.534 6.924 1.00 86.00 105 ASP A CA 1
ATOM 818 C C . ASP A 1 105 ? -4.259 7.305 7.701 1.00 86.00 105 ASP A C 1
ATOM 820 O O . ASP A 1 105 ? -3.348 7.374 8.541 1.00 86.00 105 ASP A O 1
ATOM 824 N N . LYS A 1 106 ? -4.846 6.135 7.426 1.00 87.81 106 LYS A N 1
ATOM 825 C CA . LYS A 1 106 ? -4.398 4.887 8.053 1.00 87.81 106 LYS A CA 1
ATOM 826 C C . LYS A 1 106 ? -3.039 4.459 7.503 1.00 87.81 106 LYS A C 1
ATOM 828 O O . LYS A 1 106 ? -2.165 4.086 8.292 1.00 87.81 106 LYS A O 1
ATOM 833 N N . LEU A 1 107 ? -2.822 4.544 6.191 1.00 90.50 107 LEU A N 1
ATOM 834 C CA . LEU A 1 107 ? -1.562 4.137 5.567 1.00 90.50 107 LEU A CA 1
ATOM 835 C C . LEU A 1 107 ? -0.393 5.071 5.898 1.00 90.50 107 LEU A C 1
ATOM 837 O O . LEU A 1 107 ? 0.724 4.583 6.075 1.00 90.50 107 LEU A O 1
ATOM 841 N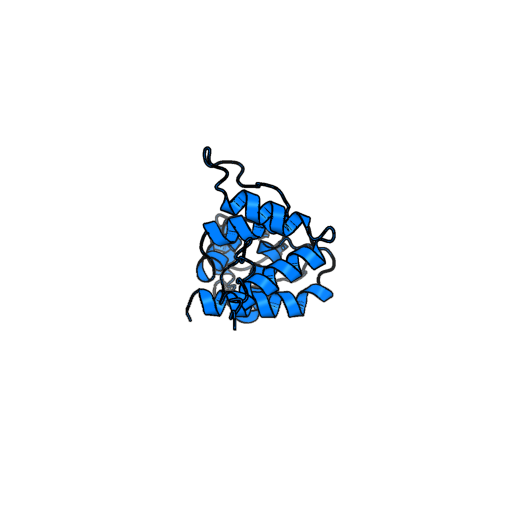 N . LEU A 1 108 ? -0.630 6.366 6.117 1.00 91.75 108 LEU A N 1
ATOM 842 C CA . LEU A 1 108 ? 0.379 7.329 6.578 1.00 91.75 108 LEU A CA 1
ATOM 843 C C . LEU A 1 108 ? 0.934 7.000 7.976 1.00 91.75 108 LEU A C 1
ATOM 845 O O . LEU A 1 108 ? 2.000 7.489 8.364 1.00 91.75 108 LEU A O 1
ATOM 849 N N . LYS A 1 109 ? 0.276 6.115 8.738 1.00 92.75 109 LYS A N 1
ATOM 850 C CA . LYS A 1 109 ? 0.825 5.567 9.992 1.00 92.75 109 LYS A CA 1
ATOM 851 C C . LYS A 1 109 ? 1.932 4.538 9.748 1.00 92.75 109 LYS A C 1
ATOM 853 O O . LYS A 1 109 ? 2.749 4.333 10.639 1.00 92.75 109 LYS A O 1
ATOM 858 N N . ALA A 1 110 ? 1.984 3.915 8.570 1.00 95.12 110 ALA A N 1
ATOM 859 C CA . ALA A 1 110 ? 2.996 2.925 8.189 1.00 95.12 110 ALA A CA 1
ATOM 860 C C . ALA A 1 110 ? 3.985 3.451 7.135 1.00 95.12 110 ALA A C 1
ATOM 862 O O . ALA A 1 110 ? 5.169 3.125 7.186 1.00 95.12 110 ALA A O 1
ATOM 863 N N . PHE A 1 111 ? 3.527 4.312 6.230 1.00 93.62 111 PHE A N 1
ATOM 864 C CA . PHE A 1 111 ? 4.299 4.857 5.117 1.00 93.62 111 PHE A CA 1
ATOM 865 C C . PHE A 1 111 ? 4.383 6.391 5.215 1.00 93.62 111 PHE A C 1
ATOM 867 O O . PHE A 1 111 ? 3.660 7.025 5.983 1.00 93.62 111 PHE A O 1
ATOM 874 N N . SER A 1 112 ? 5.326 7.013 4.508 1.00 93.06 112 SER A N 1
ATOM 875 C CA . SER A 1 112 ? 5.274 8.459 4.237 1.00 93.06 112 SER A CA 1
ATOM 876 C C . SER A 1 112 ? 4.483 8.709 2.955 1.00 93.06 112 SER A C 1
ATOM 878 O O . SER A 1 112 ? 4.348 7.785 2.159 1.00 93.06 112 SER A O 1
ATOM 880 N N . GLN A 1 113 ? 4.034 9.947 2.722 1.00 89.94 113 GLN A N 1
ATOM 881 C CA . GLN A 1 113 ? 3.332 10.307 1.484 1.00 89.94 113 GLN A CA 1
ATOM 882 C C . GLN A 1 113 ? 4.136 9.892 0.246 1.00 89.94 113 GLN A C 1
ATOM 884 O O . GLN A 1 113 ? 3.684 9.052 -0.516 1.00 89.94 113 GLN A O 1
ATOM 889 N N . THR A 1 114 ? 5.406 10.302 0.177 1.00 91.19 114 THR A N 1
ATOM 890 C CA . THR A 1 114 ? 6.324 9.913 -0.906 1.00 91.19 114 THR A CA 1
ATOM 891 C C . THR A 1 114 ? 6.416 8.399 -1.112 1.00 91.19 114 THR A C 1
ATOM 893 O O . THR A 1 114 ? 6.601 7.933 -2.225 1.00 91.19 114 THR A O 1
ATOM 896 N N . GLN A 1 115 ? 6.322 7.591 -0.051 1.00 94.38 115 GLN A N 1
ATOM 897 C CA . GLN A 1 115 ? 6.360 6.135 -0.202 1.00 94.38 115 GLN A CA 1
ATOM 898 C C . GLN A 1 115 ? 5.054 5.591 -0.780 1.00 94.38 115 GLN A C 1
ATOM 900 O O . GLN A 1 115 ? 5.115 4.660 -1.573 1.00 94.38 115 GLN A O 1
ATOM 905 N N . LEU A 1 116 ? 3.906 6.164 -0.408 1.00 91.94 116 LEU A N 1
ATOM 906 C CA . LEU A 1 116 ? 2.619 5.824 -1.014 1.00 91.94 116 LEU A CA 1
ATOM 907 C C . LEU A 1 116 ? 2.602 6.194 -2.500 1.00 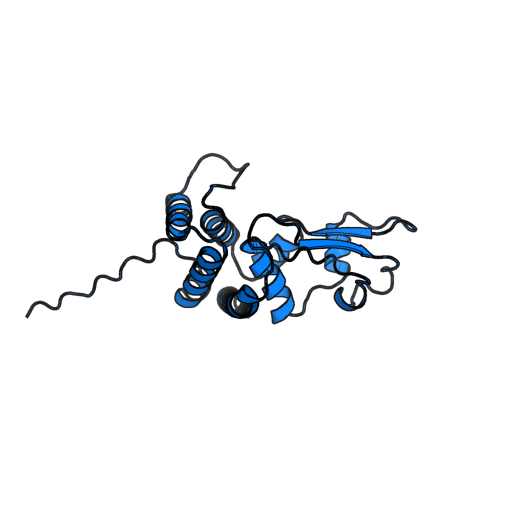91.94 116 LEU A C 1
ATOM 909 O O . LEU A 1 116 ? 2.187 5.371 -3.310 1.00 91.94 116 LEU A O 1
ATOM 913 N N . ASP A 1 117 ? 3.135 7.365 -2.853 1.00 88.81 117 ASP A N 1
ATOM 914 C CA . ASP A 1 117 ? 3.197 7.836 -4.240 1.00 88.81 117 ASP A CA 1
ATOM 915 C C . ASP A 1 117 ? 4.061 6.907 -5.104 1.00 88.81 117 ASP A C 1
ATOM 917 O O . ASP A 1 117 ? 3.605 6.417 -6.132 1.00 88.81 117 ASP A O 1
ATOM 921 N N . LEU A 1 118 ? 5.270 6.563 -4.641 1.00 92.81 118 LEU A N 1
ATOM 922 C CA . LEU A 1 118 ? 6.162 5.644 -5.360 1.00 92.81 118 LEU A CA 1
ATOM 923 C C . LEU A 1 118 ? 5.580 4.227 -5.482 1.00 92.81 118 LEU A C 1
ATOM 925 O O . LEU A 1 118 ? 5.797 3.553 -6.487 1.00 92.81 118 LEU A O 1
ATOM 929 N N . ILE A 1 119 ? 4.880 3.747 -4.449 1.00 93.69 119 ILE A N 1
ATOM 930 C CA . ILE A 1 119 ? 4.213 2.439 -4.481 1.00 93.69 119 ILE A CA 1
ATOM 931 C C . ILE A 1 119 ? 3.116 2.434 -5.547 1.00 93.69 119 ILE A C 1
ATOM 933 O O . ILE A 1 119 ? 3.025 1.462 -6.298 1.00 93.69 119 ILE A O 1
ATOM 937 N N . GLU A 1 120 ? 2.313 3.497 -5.620 1.00 89.44 120 GLU A N 1
ATOM 938 C CA . GLU A 1 120 ? 1.243 3.588 -6.610 1.00 89.44 120 GLU A CA 1
ATOM 939 C C . GLU A 1 120 ? 1.805 3.740 -8.024 1.00 89.44 120 GLU A C 1
ATOM 941 O O . GLU A 1 120 ? 1.419 2.980 -8.906 1.00 89.44 120 GLU A O 1
ATOM 946 N N . ALA A 1 121 ? 2.783 4.624 -8.229 1.00 90.56 121 ALA A N 1
ATOM 947 C CA . ALA A 1 121 ? 3.405 4.820 -9.536 1.00 90.56 121 ALA A CA 1
ATOM 948 C C . ALA A 1 121 ? 4.030 3.526 -10.078 1.00 90.56 121 ALA A C 1
ATOM 950 O O . ALA A 1 121 ? 3.854 3.174 -11.243 1.00 90.56 121 ALA A O 1
ATOM 951 N N . ALA A 1 122 ? 4.679 2.739 -9.213 1.00 93.50 122 ALA A N 1
ATOM 952 C CA . ALA A 1 122 ? 5.192 1.427 -9.596 1.00 93.50 122 ALA A CA 1
ATOM 953 C C . ALA A 1 122 ? 4.098 0.396 -9.897 1.00 93.50 122 ALA A C 1
ATOM 955 O O . ALA A 1 122 ? 4.324 -0.551 -10.652 1.00 93.50 122 ALA A O 1
ATOM 956 N N . PHE A 1 123 ? 2.924 0.515 -9.285 1.00 93.12 123 PHE A N 1
ATOM 957 C CA . PHE A 1 123 ? 1.829 -0.414 -9.528 1.00 93.12 123 PHE A CA 1
ATOM 958 C C . PHE A 1 123 ? 1.040 -0.062 -10.793 1.00 93.12 123 PHE A C 1
ATOM 960 O O . PHE A 1 123 ? 0.703 -0.963 -11.565 1.00 93.12 123 PHE A O 1
ATOM 967 N N . GLU A 1 124 ? 0.791 1.218 -11.032 1.00 88.62 124 GLU A N 1
ATOM 968 C CA . GLU A 1 124 ? -0.001 1.698 -12.167 1.00 88.62 124 GLU A CA 1
ATOM 969 C C . GLU A 1 124 ? 0.855 1.845 -13.431 1.00 88.62 124 GLU A C 1
ATOM 971 O O . GLU A 1 124 ? 0.360 1.653 -14.543 1.00 88.62 124 GLU A O 1
ATOM 976 N N . ARG A 1 125 ? 2.178 1.995 -13.253 1.00 89.75 125 ARG A N 1
ATOM 977 C CA . ARG A 1 125 ? 3.158 2.319 -14.307 1.00 89.75 125 ARG A CA 1
ATOM 978 C C . ARG A 1 125 ? 2.865 3.673 -14.946 1.00 89.75 125 ARG A C 1
ATOM 980 O O . ARG A 1 125 ? 3.055 3.852 -16.142 1.00 89.75 125 ARG A O 1
ATOM 987 N N . ASP A 1 126 ? 2.365 4.588 -14.136 1.00 83.50 126 ASP A N 1
ATOM 988 C CA . ASP A 1 126 ? 2.010 5.930 -14.553 1.00 83.50 126 ASP A CA 1
ATOM 989 C C . ASP A 1 126 ? 2.220 6.888 -13.385 1.00 83.50 126 ASP A C 1
ATOM 991 O O . ASP A 1 126 ? 2.195 6.484 -12.213 1.00 83.50 126 ASP A O 1
ATOM 995 N N . ASP A 1 127 ? 2.421 8.156 -13.707 1.00 75.00 127 ASP A N 1
ATOM 996 C CA . ASP A 1 127 ? 2.464 9.211 -12.714 1.00 75.00 127 ASP A CA 1
ATOM 997 C C . ASP A 1 127 ? 1.038 9.680 -12.407 1.00 75.00 127 ASP A C 1
ATOM 999 O O . ASP A 1 127 ? 0.490 10.587 -13.028 1.00 75.00 127 ASP A O 1
ATOM 1003 N N . LEU A 1 128 ? 0.410 9.040 -11.417 1.00 66.50 128 LEU A N 1
ATOM 1004 C CA . LEU A 1 128 ? -0.916 9.437 -10.938 1.00 66.50 128 LEU A CA 1
ATOM 1005 C C . LEU A 1 128 ? -0.887 10.650 -9.988 1.00 66.50 128 LEU A C 1
ATOM 1007 O O . LEU A 1 128 ? -1.873 10.879 -9.276 1.00 66.50 128 LEU A O 1
ATOM 1011 N N . THR A 1 129 ? 0.210 11.415 -9.912 1.00 60.81 129 THR A N 1
ATOM 1012 C CA . THR A 1 129 ? 0.248 12.682 -9.162 1.00 60.81 129 THR A CA 1
ATOM 1013 C C . THR A 1 129 ? -0.431 13.790 -9.972 1.00 60.81 129 THR A C 1
ATOM 1015 O O . THR A 1 129 ? 0.188 14.705 -10.494 1.00 60.81 129 THR A O 1
ATOM 1018 N N . ILE A 1 130 ? -1.756 13.707 -10.092 1.00 49.75 130 ILE A N 1
ATOM 1019 C CA . ILE A 1 130 ? -2.544 14.562 -10.994 1.00 49.75 130 ILE A CA 1
ATOM 1020 C C . ILE A 1 130 ? -2.526 16.069 -10.632 1.00 49.75 130 ILE A C 1
ATOM 1022 O O . ILE A 1 130 ? -3.008 16.851 -11.437 1.00 49.75 130 ILE A O 1
ATOM 1026 N N . ASP A 1 131 ? -1.946 16.540 -9.512 1.00 47.44 131 ASP A N 1
ATOM 1027 C CA . ASP A 1 131 ? -2.164 17.952 -9.116 1.00 47.44 131 ASP A CA 1
ATOM 1028 C C . ASP A 1 131 ? -1.079 18.709 -8.319 1.00 47.44 131 ASP A C 1
ATOM 1030 O O . ASP A 1 131 ? -1.368 19.755 -7.737 1.00 47.44 131 ASP A O 1
ATOM 1034 N N . TRP A 1 132 ? 0.185 18.277 -8.281 1.00 44.91 132 TRP A N 1
ATOM 1035 C CA . TRP A 1 132 ? 1.209 19.031 -7.529 1.00 44.91 132 TRP A CA 1
ATOM 1036 C C . TRP A 1 132 ? 2.465 19.286 -8.360 1.00 44.91 132 TRP A C 1
ATOM 1038 O O . TRP A 1 132 ? 3.391 18.489 -8.352 1.00 44.91 132 TRP A O 1
ATOM 1048 N N . GLN A 1 133 ? 2.441 20.417 -9.077 1.00 41.91 133 GLN A N 1
ATOM 1049 C CA . GLN A 1 133 ? 3.559 21.135 -9.710 1.00 41.91 133 GLN A CA 1
ATOM 1050 C C . GLN A 1 133 ? 4.884 20.364 -9.859 1.00 41.91 133 GLN A C 1
ATOM 1052 O O . GLN A 1 133 ? 5.682 20.260 -8.929 1.00 41.91 133 GLN A O 1
ATOM 1057 N N . ASP A 1 134 ? 5.135 19.966 -11.105 1.00 45.03 134 ASP A N 1
ATOM 1058 C CA . ASP A 1 134 ? 6.416 20.113 -11.800 1.00 45.03 134 ASP A CA 1
ATOM 1059 C C . ASP A 1 134 ? 7.658 19.664 -11.009 1.00 45.03 134 ASP A C 1
ATOM 1061 O O . ASP A 1 134 ? 8.532 20.444 -10.635 1.00 45.03 134 ASP A O 1
ATOM 1065 N N . SER A 1 135 ? 7.739 18.360 -10.750 1.00 44.38 135 SER A N 1
ATOM 1066 C CA . SER A 1 135 ? 9.005 17.629 -10.838 1.00 44.38 135 SER A CA 1
ATOM 1067 C C . SER A 1 135 ? 8.719 16.130 -10.857 1.00 44.38 135 SER A C 1
ATOM 1069 O O . SER A 1 135 ? 8.459 15.525 -9.816 1.00 44.38 135 SER A O 1
ATOM 1071 N N . THR A 1 136 ? 8.827 15.487 -12.022 1.00 54.53 136 THR A N 1
ATOM 1072 C CA . THR A 1 136 ? 9.096 14.046 -12.053 1.00 54.53 136 THR A CA 1
ATOM 1073 C C . THR A 1 136 ? 10.466 13.844 -11.415 1.00 54.53 136 THR A C 1
ATOM 1075 O O . THR A 1 136 ? 11.518 13.921 -12.045 1.00 54.53 136 THR A O 1
ATOM 1078 N N . SER A 1 137 ? 10.479 13.695 -10.090 1.00 71.88 137 SER A N 1
ATOM 1079 C CA . SER A 1 137 ? 11.697 13.342 -9.376 1.00 71.88 137 SER A CA 1
ATOM 1080 C C . SER A 1 137 ? 12.208 12.027 -9.963 1.00 71.88 137 SER A C 1
ATOM 1082 O O . SER A 1 137 ? 11.411 11.137 -10.255 1.00 71.88 137 SER A O 1
ATOM 1084 N N . SER A 1 138 ? 13.524 11.865 -10.108 1.00 76.69 138 SER A N 1
ATOM 1085 C CA . SER A 1 138 ? 14.116 10.631 -10.652 1.00 76.69 138 SER A CA 1
ATOM 1086 C C . SER A 1 138 ? 13.618 9.359 -9.953 1.00 76.69 138 SER A C 1
ATOM 1088 O O . SER A 1 138 ? 13.564 8.291 -10.547 1.00 76.69 138 SER A O 1
ATOM 1090 N N . SER A 1 139 ? 13.199 9.462 -8.690 1.00 86.38 139 SER A N 1
ATOM 1091 C CA . SER A 1 139 ? 12.592 8.353 -7.951 1.00 86.38 139 SER A CA 1
ATOM 1092 C C . SER A 1 139 ? 11.234 7.907 -8.508 1.00 86.38 139 SER A C 1
ATOM 1094 O O . SER A 1 139 ? 10.919 6.723 -8.406 1.00 86.38 139 SER A O 1
ATOM 1096 N N . MET A 1 140 ? 10.437 8.817 -9.077 1.00 88.75 140 MET A N 1
ATOM 1097 C CA . MET A 1 140 ? 9.144 8.499 -9.689 1.00 88.75 140 MET A CA 1
ATOM 1098 C C . MET A 1 140 ? 9.328 7.738 -11.001 1.00 88.75 140 MET A C 1
ATOM 1100 O O . MET A 1 140 ? 8.724 6.685 -11.183 1.00 88.75 140 MET A O 1
ATOM 1104 N N . GLU A 1 141 ? 10.231 8.210 -11.862 1.00 88.62 141 GLU A N 1
ATOM 1105 C CA . GLU A 1 141 ? 10.616 7.501 -13.089 1.00 88.62 141 GLU A CA 1
ATOM 1106 C C . GLU A 1 141 ? 11.136 6.097 -12.754 1.00 88.62 141 GLU A C 1
ATOM 1108 O O . GLU A 1 141 ? 10.651 5.107 -13.293 1.00 88.62 141 GLU A O 1
ATOM 1113 N N . GLU A 1 142 ? 12.025 5.979 -11.760 1.00 92.25 142 GLU A N 1
ATOM 1114 C CA . GLU A 1 142 ? 12.505 4.679 -11.280 1.00 92.25 142 GLU A CA 1
ATOM 1115 C C . GLU A 1 142 ? 11.367 3.779 -10.769 1.00 92.25 142 GLU A C 1
ATOM 1117 O O . GLU A 1 142 ? 11.431 2.554 -10.913 1.00 92.25 142 GLU A O 1
ATOM 1122 N N . ALA A 1 143 ? 10.340 4.347 -10.129 1.00 93.19 143 ALA A N 1
ATOM 1123 C CA . ALA A 1 143 ? 9.173 3.598 -9.673 1.00 93.19 143 ALA A CA 1
ATOM 1124 C C . ALA A 1 143 ? 8.344 3.080 -10.851 1.00 93.19 143 ALA A C 1
ATOM 1126 O O . ALA A 1 143 ? 8.020 1.891 -10.872 1.00 93.19 143 ALA A O 1
ATOM 1127 N N . ILE A 1 144 ? 8.072 3.919 -11.848 1.00 92.25 144 ILE A N 1
ATOM 1128 C CA . ILE A 1 144 ? 7.375 3.521 -13.076 1.00 92.25 144 ILE A CA 1
ATOM 1129 C C . ILE A 1 144 ? 8.159 2.403 -13.777 1.00 92.25 144 ILE A C 1
ATOM 1131 O O . ILE A 1 144 ? 7.623 1.307 -13.964 1.00 92.25 144 ILE A O 1
ATOM 1135 N N . GLU A 1 145 ? 9.459 2.602 -14.015 1.00 93.12 145 GLU A N 1
ATOM 1136 C CA . GLU A 1 145 ? 10.357 1.589 -14.586 1.00 93.12 145 GLU A CA 1
ATOM 1137 C C . GLU A 1 145 ? 10.386 0.303 -13.742 1.00 93.12 145 GLU A C 1
ATOM 1139 O O . GLU A 1 145 ? 10.457 -0.813 -14.269 1.00 93.12 145 GLU A O 1
ATOM 1144 N N . PHE A 1 146 ? 10.321 0.416 -12.405 1.00 95.25 146 PHE A N 1
ATOM 1145 C CA . PHE A 1 146 ? 10.224 -0.753 -11.532 1.00 95.25 146 PHE A CA 1
ATOM 1146 C C . PHE A 1 146 ? 9.006 -1.594 -11.909 1.00 95.25 146 PHE A C 1
ATOM 1148 O O . PHE A 1 146 ? 9.139 -2.823 -11.989 1.00 95.25 146 PHE A O 1
ATOM 1155 N N . GLY A 1 147 ? 7.863 -0.934 -12.092 1.00 93.50 147 GLY A N 1
ATOM 1156 C CA . GLY A 1 147 ? 6.571 -1.516 -12.427 1.00 93.50 147 GLY A CA 1
ATOM 1157 C C . GLY A 1 147 ? 6.527 -2.144 -13.810 1.00 93.50 147 GLY A C 1
ATOM 1158 O O . GLY A 1 147 ? 6.058 -3.272 -13.953 1.00 93.50 147 GLY A O 1
ATOM 1159 N N . GLU A 1 148 ? 7.067 -1.459 -14.815 1.00 94.00 148 GLU A N 1
ATOM 1160 C CA . GLU A 1 148 ? 7.087 -1.907 -16.216 1.00 94.00 148 GLU A CA 1
ATOM 1161 C C . GLU A 1 148 ? 7.751 -3.275 -16.418 1.00 94.00 148 GLU A C 1
ATOM 1163 O O . GLU A 1 148 ? 7.408 -4.009 -17.343 1.00 94.00 148 GLU A O 1
ATOM 1168 N N . ARG A 1 149 ? 8.631 -3.690 -15.498 1.00 95.00 149 ARG A N 1
ATOM 1169 C CA . ARG A 1 149 ? 9.241 -5.032 -15.503 1.00 95.00 149 ARG A CA 1
ATOM 1170 C C . ARG A 1 149 ? 8.247 -6.176 -15.313 1.00 95.00 149 ARG A C 1
ATOM 1172 O O . ARG A 1 149 ? 8.618 -7.327 -15.547 1.00 95.00 149 ARG A O 1
ATOM 1179 N N . TYR A 1 150 ? 7.022 -5.897 -14.867 1.00 94.25 150 TYR A N 1
ATOM 1180 C CA . TYR A 1 150 ? 5.994 -6.913 -14.681 1.00 94.25 150 TYR A CA 1
ATOM 1181 C C . TYR A 1 150 ? 4.688 -6.487 -15.371 1.00 94.25 150 TYR A C 1
ATOM 1183 O O . TYR A 1 150 ? 3.991 -5.557 -14.961 1.00 94.25 150 TYR A O 1
ATOM 1191 N N . ASN A 1 151 ? 4.332 -7.207 -16.435 1.00 91.31 151 ASN A N 1
ATOM 1192 C CA . ASN A 1 151 ? 3.113 -6.936 -17.202 1.00 91.31 151 ASN A CA 1
ATOM 1193 C C . ASN A 1 151 ? 1.841 -7.249 -16.405 1.00 91.31 151 ASN A C 1
ATOM 1195 O O . ASN A 1 151 ? 0.854 -6.521 -16.497 1.00 91.31 151 ASN A O 1
ATOM 1199 N N . ASP A 1 152 ? 1.884 -8.309 -15.601 1.00 93.00 152 ASP A N 1
ATOM 1200 C CA . ASP A 1 152 ? 0.779 -8.744 -14.756 1.00 93.00 152 ASP A CA 1
ATOM 1201 C C . ASP A 1 152 ? 0.726 -7.929 -13.451 1.00 93.00 152 ASP A C 1
ATOM 1203 O O . ASP A 1 152 ? 1.726 -7.790 -12.736 1.00 93.00 152 ASP A O 1
ATOM 1207 N N . SER A 1 153 ? -0.448 -7.381 -13.133 1.00 91.00 153 SER A N 1
ATOM 1208 C CA . SER A 1 153 ? -0.655 -6.515 -11.965 1.00 91.00 153 SER A CA 1
ATOM 1209 C C . SER A 1 153 ? -0.443 -7.258 -10.641 1.00 91.00 153 SER A C 1
ATOM 1211 O O . SER A 1 153 ? 0.082 -6.693 -9.676 1.00 91.00 153 SER A O 1
ATOM 1213 N N . ARG A 1 154 ? -0.763 -8.557 -10.591 1.00 92.06 154 ARG A N 1
ATOM 1214 C CA . ARG A 1 154 ? -0.529 -9.406 -9.419 1.00 92.06 154 ARG A CA 1
ATOM 1215 C C . ARG A 1 154 ? 0.965 -9.617 -9.178 1.00 92.06 154 ARG A C 1
ATOM 1217 O O . ARG A 1 154 ? 1.413 -9.539 -8.029 1.00 92.06 154 ARG A O 1
ATOM 1224 N N . GLU A 1 155 ? 1.744 -9.854 -10.231 1.00 94.50 155 GLU A N 1
ATOM 1225 C CA . GLU A 1 155 ? 3.205 -9.939 -10.147 1.00 94.50 155 GLU A CA 1
ATOM 1226 C C . GLU A 1 155 ? 3.839 -8.593 -9.768 1.00 94.50 155 GLU A C 1
ATOM 1228 O O . GLU A 1 155 ? 4.725 -8.587 -8.906 1.00 94.50 155 GLU A O 1
ATOM 1233 N N . ARG A 1 156 ? 3.351 -7.456 -10.299 1.00 94.81 156 ARG A N 1
ATOM 1234 C CA . ARG A 1 156 ? 3.795 -6.112 -9.862 1.00 94.81 156 ARG A CA 1
ATOM 1235 C C . ARG A 1 156 ? 3.591 -5.917 -8.370 1.00 94.81 156 ARG A C 1
ATOM 1237 O O . ARG A 1 156 ? 4.548 -5.629 -7.649 1.00 94.81 156 ARG A O 1
ATOM 1244 N N . LEU A 1 157 ? 2.369 -6.142 -7.884 1.00 95.44 157 LEU A N 1
ATOM 1245 C CA . LEU A 1 157 ? 2.044 -6.002 -6.466 1.00 95.44 157 LEU A CA 1
ATOM 1246 C C . LEU A 1 157 ? 2.944 -6.896 -5.605 1.00 95.44 157 LEU A C 1
ATOM 1248 O O . LEU A 1 157 ? 3.518 -6.451 -4.610 1.00 95.44 157 LEU A O 1
ATOM 1252 N N . ARG A 1 158 ? 3.139 -8.153 -6.018 1.00 96.44 158 ARG A N 1
ATOM 1253 C CA . ARG A 1 158 ? 4.040 -9.087 -5.333 1.00 96.44 158 ARG A CA 1
ATOM 1254 C C . ARG A 1 158 ? 5.477 -8.565 -5.287 1.00 96.44 158 ARG A C 1
ATOM 1256 O O . ARG A 1 158 ? 6.131 -8.687 -4.248 1.00 96.44 158 ARG A O 1
ATOM 1263 N N . ALA A 1 159 ? 5.985 -8.017 -6.388 1.00 96.75 159 ALA A N 1
ATOM 1264 C CA . ALA A 1 159 ? 7.337 -7.478 -6.470 1.00 96.75 159 ALA A CA 1
ATOM 1265 C C . ALA A 1 159 ? 7.525 -6.254 -5.563 1.00 96.75 159 ALA A C 1
ATOM 1267 O O . ALA A 1 159 ? 8.521 -6.191 -4.837 1.00 96.75 159 ALA A O 1
ATOM 1268 N N . ILE A 1 160 ? 6.554 -5.338 -5.539 1.00 97.12 160 ILE A N 1
ATOM 1269 C CA . ILE A 1 160 ? 6.547 -4.159 -4.660 1.00 97.12 160 ILE A CA 1
ATOM 1270 C C . ILE A 1 160 ? 6.598 -4.592 -3.190 1.00 97.12 160 ILE A C 1
ATOM 1272 O O . ILE A 1 160 ? 7.476 -4.160 -2.443 1.00 97.12 160 ILE A O 1
ATOM 1276 N N . MET A 1 161 ? 5.735 -5.523 -2.772 1.00 98.12 161 MET A N 1
ATOM 1277 C CA . MET A 1 161 ? 5.709 -5.986 -1.377 1.00 98.12 161 MET A CA 1
ATOM 1278 C C . MET A 1 161 ? 7.003 -6.699 -0.970 1.00 98.12 161 MET A C 1
ATOM 1280 O O . MET A 1 161 ? 7.531 -6.471 0.121 1.00 98.12 161 MET A O 1
ATOM 1284 N N . LYS A 1 162 ? 7.576 -7.525 -1.857 1.00 97.69 162 LYS A N 1
ATOM 1285 C CA . LYS A 1 162 ? 8.895 -8.141 -1.628 1.00 97.69 162 LYS A CA 1
ATOM 1286 C C . LYS A 1 162 ? 9.998 -7.090 -1.499 1.00 97.69 162 LYS A C 1
ATOM 1288 O O . LYS A 1 162 ? 10.888 -7.252 -0.663 1.00 97.69 162 LYS A O 1
ATOM 1293 N N . ASN A 1 163 ? 9.944 -6.024 -2.296 1.00 97.56 163 ASN A N 1
ATOM 1294 C CA . ASN A 1 163 ? 10.882 -4.910 -2.209 1.00 97.56 163 ASN A CA 1
ATOM 1295 C C . ASN A 1 163 ? 10.782 -4.201 -0.846 1.00 97.56 163 ASN A C 1
ATOM 1297 O O . ASN A 1 163 ? 11.805 -4.046 -0.181 1.00 97.56 163 ASN A O 1
ATOM 1301 N N . ILE A 1 164 ? 9.567 -3.881 -0.388 1.00 97.88 164 ILE A N 1
ATOM 1302 C CA . ILE A 1 164 ? 9.315 -3.262 0.925 1.00 97.88 164 ILE A CA 1
ATOM 1303 C C . ILE A 1 164 ? 9.892 -4.116 2.059 1.00 97.88 164 ILE A C 1
ATOM 1305 O O . ILE A 1 164 ? 10.578 -3.600 2.941 1.00 97.88 164 ILE A O 1
ATOM 1309 N N . ILE A 1 165 ? 9.674 -5.434 2.023 1.00 97.75 165 ILE A N 1
ATOM 1310 C CA . ILE A 1 165 ? 10.224 -6.358 3.028 1.00 97.75 165 ILE A CA 1
ATOM 1311 C C . ILE A 1 165 ? 11.756 -6.355 2.991 1.00 97.75 165 ILE A C 1
ATOM 1313 O O . ILE A 1 165 ? 12.392 -6.233 4.036 1.00 97.75 165 ILE A O 1
ATOM 1317 N N . LYS A 1 166 ? 12.352 -6.463 1.796 1.00 97.12 166 LYS A N 1
ATOM 1318 C CA . LYS A 1 166 ? 13.812 -6.491 1.613 1.00 97.12 166 LYS A CA 1
ATOM 1319 C C . LYS A 1 166 ? 14.487 -5.218 2.129 1.00 97.12 166 LYS A C 1
ATOM 1321 O O . LYS A 1 166 ? 15.604 -5.281 2.632 1.00 97.12 166 LYS A O 1
ATOM 1326 N N . ASN A 1 167 ? 13.812 -4.081 2.010 1.00 96.62 167 ASN A N 1
ATOM 1327 C CA . ASN A 1 167 ? 14.327 -2.763 2.369 1.00 96.62 167 ASN A CA 1
ATOM 1328 C C . ASN A 1 167 ? 13.752 -2.252 3.703 1.00 96.62 167 ASN A C 1
ATOM 1330 O O . ASN A 1 167 ? 13.613 -1.046 3.906 1.00 96.62 167 ASN A O 1
ATOM 1334 N N . ASN A 1 168 ? 13.429 -3.165 4.628 1.00 96.62 168 ASN A N 1
ATOM 1335 C CA . ASN A 1 168 ? 13.023 -2.848 6.001 1.00 96.62 168 ASN A CA 1
ATOM 1336 C C . ASN A 1 168 ? 11.873 -1.829 6.085 1.00 96.62 168 ASN A C 1
ATOM 1338 O O . ASN A 1 168 ? 11.915 -0.889 6.879 1.00 96.62 168 ASN A O 1
ATOM 1342 N N . GLY A 1 169 ? 10.847 -2.009 5.255 1.00 96.19 169 GLY A N 1
ATOM 1343 C CA . GLY A 1 169 ? 9.630 -1.200 5.273 1.00 96.19 169 GLY A CA 1
ATOM 1344 C C . GLY A 1 169 ? 9.634 -0.009 4.318 1.00 96.19 169 GLY A C 1
ATOM 1345 O O . GLY A 1 169 ? 8.681 0.762 4.344 1.00 96.19 169 GLY A O 1
ATOM 1346 N N . LYS A 1 170 ? 10.665 0.148 3.478 1.00 96.62 170 LYS A N 1
ATOM 1347 C CA . LYS A 1 170 ? 10.694 1.161 2.414 1.00 96.62 170 LYS A CA 1
ATOM 1348 C C . LYS A 1 170 ? 10.586 0.520 1.039 1.00 96.62 170 LYS A C 1
ATOM 1350 O O . LYS A 1 170 ? 11.282 -0.445 0.758 1.00 96.62 170 LYS A O 1
ATOM 1355 N N . PHE A 1 171 ? 9.777 1.080 0.159 1.00 96.56 171 PHE A N 1
ATOM 1356 C CA . PHE A 1 171 ? 9.871 0.806 -1.263 1.00 96.56 171 PHE A CA 1
ATOM 1357 C C . PHE A 1 171 ? 11.057 1.580 -1.857 1.00 96.56 171 PHE A C 1
ATOM 1359 O O . PHE A 1 171 ? 11.169 2.797 -1.696 1.00 96.56 171 PHE A O 1
ATOM 1366 N N . VAL A 1 172 ? 11.970 0.845 -2.494 1.00 95.69 172 VAL A N 1
ATOM 1367 C CA . VAL A 1 172 ? 13.202 1.353 -3.111 1.00 95.69 172 VAL A CA 1
ATOM 1368 C C . VAL A 1 172 ? 13.264 0.826 -4.549 1.00 95.69 172 VAL A C 1
ATOM 1370 O O . VAL A 1 172 ? 13.724 -0.306 -4.759 1.00 95.69 172 VAL A O 1
ATOM 1373 N N . PRO A 1 173 ? 12.777 1.594 -5.537 1.00 91.19 173 PRO A N 1
ATOM 1374 C CA . PRO A 1 173 ? 12.618 1.106 -6.905 1.00 91.19 173 PRO A CA 1
ATOM 1375 C C . PRO A 1 173 ? 13.956 0.781 -7.589 1.00 91.19 173 PRO A C 1
ATOM 1377 O O . PRO A 1 173 ? 14.096 -0.270 -8.227 1.00 91.19 173 PRO A O 1
ATOM 1380 N N . ASN A 1 174 ? 14.988 1.586 -7.328 1.00 82.06 174 ASN A N 1
ATOM 1381 C CA . ASN A 1 174 ? 16.350 1.365 -7.802 1.00 82.06 174 ASN A CA 1
ATOM 1382 C C . ASN A 1 174 ? 17.273 0.862 -6.685 1.00 82.06 174 ASN A C 1
ATOM 1384 O O . ASN A 1 174 ? 18.253 1.502 -6.295 1.00 82.06 174 ASN A O 1
ATOM 1388 N N . ALA A 1 175 ? 16.965 -0.313 -6.130 1.00 62.16 175 ALA A N 1
ATOM 1389 C CA . ALA A 1 175 ? 17.922 -1.007 -5.277 1.00 62.16 175 ALA A CA 1
ATOM 1390 C C . ALA A 1 175 ? 19.137 -1.384 -6.141 1.00 62.16 175 ALA A C 1
ATOM 1392 O O . ALA A 1 175 ? 19.141 -2.451 -6.762 1.00 62.16 175 ALA A O 1
ATOM 1393 N N . LYS A 1 176 ? 20.129 -0.476 -6.215 1.00 50.28 176 LYS A N 1
ATOM 1394 C CA . LYS A 1 176 ? 21.403 -0.646 -6.924 1.00 50.28 176 LYS A CA 1
ATOM 1395 C C . LYS A 1 176 ? 21.826 -2.101 -6.790 1.00 50.28 176 LYS A C 1
ATOM 1397 O O . LYS A 1 176 ? 21.887 -2.605 -5.667 1.00 50.28 176 LYS A O 1
ATOM 1402 N N . LYS A 1 177 ? 22.127 -2.771 -7.913 1.00 45.53 177 LYS A N 1
ATOM 1403 C CA . LYS A 1 177 ? 22.901 -4.020 -7.890 1.00 45.53 177 LYS A CA 1
ATOM 1404 C C . LYS A 1 177 ? 24.090 -3.732 -6.985 1.00 45.53 177 LYS A C 1
ATOM 1406 O O . LYS A 1 177 ? 24.962 -2.956 -7.370 1.00 45.53 177 LYS A O 1
ATOM 1411 N N . THR A 1 178 ? 24.082 -4.248 -5.760 1.00 38.53 178 THR A N 1
ATOM 1412 C CA . THR A 1 178 ? 25.189 -4.074 -4.831 1.00 38.53 178 THR A CA 1
ATOM 1413 C C . THR A 1 178 ? 26.385 -4.628 -5.584 1.00 38.53 178 THR A C 1
ATOM 1415 O O . THR A 1 178 ? 26.405 -5.822 -5.887 1.00 38.53 178 THR A O 1
ATOM 1418 N N . LYS A 1 179 ? 27.302 -3.752 -6.024 1.00 39.06 179 LYS A N 1
ATOM 1419 C CA . LYS A 1 179 ? 28.534 -4.162 -6.695 1.00 39.06 179 LYS A CA 1
ATOM 1420 C C . LYS A 1 179 ? 29.147 -5.216 -5.784 1.00 39.06 179 LYS A C 1
ATOM 1422 O O . LYS A 1 179 ? 29.556 -4.897 -4.671 1.00 39.06 179 LYS A O 1
ATOM 1427 N N . LYS A 1 180 ? 29.156 -6.473 -6.234 1.00 38.38 180 LYS A N 1
ATOM 1428 C CA . LYS A 1 180 ? 30.048 -7.490 -5.686 1.00 38.38 180 LYS A CA 1
ATOM 1429 C C . LYS A 1 180 ? 31.424 -6.837 -5.773 1.00 38.38 180 LYS A C 1
ATOM 1431 O O . LYS A 1 180 ? 31.865 -6.545 -6.884 1.00 38.38 180 LYS A O 1
ATOM 1436 N N . LEU A 1 181 ? 32.028 -6.490 -4.634 1.00 41.12 181 LEU A N 1
ATOM 1437 C CA . LEU A 1 181 ? 33.423 -6.079 -4.620 1.00 41.12 181 LEU A CA 1
ATOM 1438 C C . LEU A 1 181 ? 34.190 -7.217 -5.295 1.00 41.12 181 LEU A C 1
ATOM 1440 O O . LEU A 1 181 ? 34.218 -8.336 -4.784 1.00 41.12 181 LEU A O 1
ATOM 1444 N N . ALA A 1 182 ? 34.731 -6.942 -6.478 1.00 42.12 182 ALA A N 1
ATOM 1445 C CA . ALA A 1 182 ? 35.773 -7.763 -7.046 1.00 42.12 182 ALA A CA 1
ATOM 1446 C C . ALA A 1 182 ? 36.965 -7.613 -6.100 1.00 42.12 182 ALA A C 1
ATOM 1448 O O . ALA A 1 182 ? 37.608 -6.567 -6.062 1.00 42.12 182 ALA A O 1
ATOM 1449 N N . ILE A 1 183 ? 37.186 -8.628 -5.270 1.00 45.41 183 ILE A N 1
ATOM 1450 C CA . ILE A 1 183 ? 38.470 -8.817 -4.611 1.00 45.41 183 ILE A CA 1
ATOM 1451 C C . ILE A 1 183 ? 39.401 -9.266 -5.735 1.00 45.41 183 ILE A C 1
ATOM 1453 O O . ILE A 1 183 ? 39.333 -10.410 -6.180 1.00 45.41 183 ILE A O 1
ATOM 1457 N N . SER A 1 184 ? 40.181 -8.327 -6.260 1.00 42.91 184 SER A N 1
ATOM 1458 C CA . SER A 1 184 ? 41.354 -8.630 -7.070 1.00 42.91 184 SER A CA 1
ATOM 1459 C C . SER A 1 184 ? 42.390 -9.293 -6.161 1.00 42.91 184 SER A C 1
ATOM 1461 O O . SER A 1 184 ? 42.813 -8.677 -5.180 1.00 42.91 184 SER A O 1
ATOM 1463 N N . GLN A 1 185 ? 42.731 -10.545 -6.467 1.00 47.44 185 GLN A N 1
ATOM 1464 C CA . GLN A 1 185 ? 44.008 -11.149 -6.085 1.00 47.44 185 GLN A CA 1
ATOM 1465 C C . GLN A 1 185 ? 45.064 -10.761 -7.116 1.00 47.44 185 GLN A C 1
ATOM 1467 O O . GLN A 1 185 ? 44.679 -10.627 -8.302 1.00 47.44 185 GLN A O 1
#

Foldseek 3Di:
DALLVLLLQLLVQLLVCLVVQPAEDDDWLFWDFFPDCPVFQAPQVVVGGPD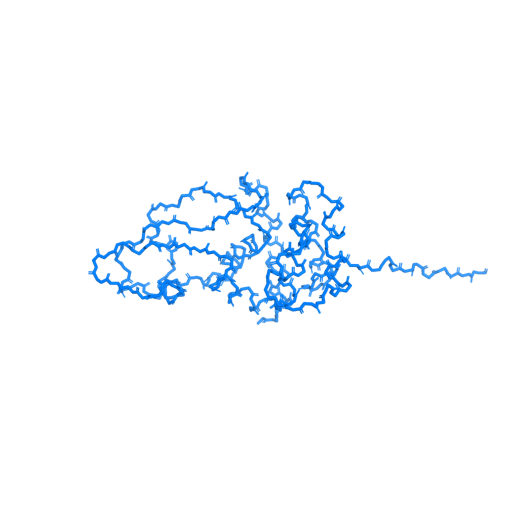TPPPSYYYLLSSSQVSLCVRVVDDGNVQQQVQQPHDDPPDTRTGTDDPDRSSCVSNCSNDPPVQVQLLRCLLNLDRPPPDDDDDPDVSSVLSSVLNVVDPDSSVSSNSQSVCCNVVSRGRRSCPDPPPPPPPDD

Radius of gyration: 18.5 Å; chains: 1; bounding box: 77×36×36 Å

Secondary structure (DSSP, 8-state):
--HHHHHHHHHHHHHHHGGG-SEESS--SEEEEE---GGGTTSBGGGT-S------EE-HHHHHHHHHHHHH---BHHHHHTTTT---TTS-EEEEE-SSTHHHHHHTTTS-HHHHHHHHHHHHTS---TTS-S---HHHHHHHHHHHT-SSHHHHHHHHHHHHHHTTT---TT-----------